Protein AF-0000000086147070 (afdb_homodimer)

Radius of gyration: 23.38 Å; Cα contacts (8 Å, |Δi|>4): 395; chains: 2; bounding box: 42×81×59 Å

Secondary structure (DSSP, 8-state):
-PPPSHHHHTHHHHHHHHHHHHHHHHHHTGGGS-HHHHHHSPPHHHHHHHHHHHHHHHHHHHHHHHHHHHHHHHHHHHHH-SB-TTSSSBPHHHHHHHHHHHHHHHHHHHHHHHHHHHHHHHHHHHTTSS---HHHHTPPPHHHHHHHHHHHHHHHHHHHHHHHHHHTT-TT-SHHHHHHHHHHHT-/-PPPSHHHHTHHHHHHHHHHHHHHHHHHTGGGS-HHHHHHSPPHHHHHHHHHHHHHHHHHHHHHHHHHHHHHHHHHHHHH-SB-TTSSSBPHHHHHHHHHHHHHHHHHHHHHHHHHHHHHHHHHHHTTSS---HHHHTPPPHHHHHHHHHHHHHHHHHHHHHHHHHHTT-TT-SHHHHHHHHHHHT-

Solvent-accessible surface area (backbone atoms only — not comparable to full-atom values): 19329 Å² total; per-residue (Å²): 114,77,73,63,60,31,77,69,43,41,25,38,20,52,35,26,36,50,49,16,39,50,36,45,48,46,60,75,44,36,87,77,42,57,67,70,56,47,67,69,42,67,55,73,47,54,32,26,45,49,20,50,53,27,39,50,49,12,56,59,38,35,49,63,24,52,54,38,43,52,52,51,50,52,51,47,38,71,74,64,47,58,40,38,96,79,68,72,49,64,32,65,69,53,52,48,49,50,52,25,49,54,37,42,50,50,36,50,52,54,50,49,51,52,49,53,54,42,49,51,43,33,53,34,26,76,68,61,75,40,90,65,50,78,54,59,28,42,51,73,52,72,68,51,43,53,50,33,55,54,37,48,52,35,45,51,50,20,52,50,44,49,49,41,38,39,33,68,65,46,53,56,42,35,62,73,60,56,59,57,57,60,66,56,67,75,100,115,75,72,62,60,31,76,68,43,40,24,38,21,52,34,26,37,50,49,15,39,48,35,45,48,44,60,74,43,35,87,78,41,57,67,70,56,46,67,70,43,65,55,74,48,52,34,25,44,49,20,50,53,26,40,50,49,12,58,59,38,36,49,62,24,53,53,38,41,50,52,50,50,52,51,45,38,72,74,64,47,57,40,38,95,82,69,71,49,65,33,65,67,54,52,47,48,50,52,26,49,51,36,42,51,51,36,50,51,54,50,48,51,53,48,53,53,43,49,51,42,34,52,33,27,76,68,63,74,39,90,67,50,78,54,59,29,42,50,74,54,71,67,51,42,54,50,32,54,55,34,47,52,36,47,52,49,21,52,51,43,49,50,40,39,40,32,67,65,45,55,56,41,32,64,71,61,56,60,60,59,62,64,54,68,76,100

Foldseek 3Di:
DDFQCLVVLLVQLLVLLLQLLVLLLCLVCLVVDPPVVNVVDDPSLCSLVSSLVSLVRSLVSVVVNLVSLVVLLVVCCVVPNQADPVVPHGDPLNVLSVLLNVLVVVLSVLSVVQSVVLVVQLVCCVVVVDDDDNSVSSRGDPVSSVVSVVNSVSSVVSVVSVVCSCPVVNRRPDVVVPVVVVVVVVD/DDFQCLVVLLVQLLVLLLQLLVLLLCLVCVVVDDPVVNVVDDPSLCSLVSSLVSLVRSLVSVVVNLVSLVVLLVVCCVVPNQADPVVPHGDPLNVLSVLLNVLVVVLNVLSVVQSVVLVVQLVCCVVVVDDDDNSVSSRGDPVSSVVSVVNSVSSVVSVVSVVCSCPVVVRRPDVVVPVVVVVVVVD

Organism: NCBI:txid717836

Nearest PDB structures (foldseek):
  7xgf-assembly2_D  TM=3.920E-01  e=2.169E-01  synthetic construct
  4gd3-assembly1_A  TM=3.708E-01  e=6.047E+00  Escherichia coli K-12
  7xgf-assembly2_D  TM=3.905E-01  e=1.650E-01  synthetic construct
  4gd3-assembly1_A  TM=3.916E-01  e=6.241E+00  Escherichia coli K-12

pLDDT: mean 89.73, std 14.5, range [31.56, 98.88]

InterPro domains:
  IPR019251 Domain of unknown function DUF2231, transmembrane [PF09990] (2-173)

Sequence (374 aa):
MGKPVHPAVVHFPIAFLFTAYALDILHTFRASLPGFAQNALLGPNDITRSSYYLLSLGLLTAIPAVVTGGRELIMMISKQGMHEADGKTVKTKVKATIAHAVANDIVIAVSTYIWYSRRSQVNDTLAGKIPGTAAAAYAPSSGFVFAEFVTLALLLMGANIGGSLTYHYGVGFSSLSAGKKEGKKSQMGKPVHPAVVHFPIAFLFTAYALDILHTFRASLPGFAQNALLGPNDITRSSYYLLSLGLLTAIPAVVTGGRELIMMISKQGMHEADGKTVKTKVKATIAHAVANDIVIAVSTYIWYSRRSQVNDTLAGKIPGTAAAAYAPSSGFVFAEFVTLALLLMGANIGGSLTYHYGVGFSSLSAGKKEGKKSQ

Structure (mmCIF, N/CA/C/O backbone):
data_AF-0000000086147070-model_v1
#
loop_
_entity.id
_entity.type
_entity.pdbx_description
1 polymer 'DUF2231 domain-containing protein'
#
loop_
_atom_site.group_PDB
_atom_site.id
_atom_site.type_symbol
_atom_site.label_atom_id
_atom_site.label_alt_id
_atom_site.label_comp_id
_atom_site.label_asym_id
_atom_site.label_entity_id
_atom_site.label_seq_id
_atom_site.pdbx_PDB_ins_code
_atom_site.Cartn_x
_atom_site.Cartn_y
_atom_site.Cartn_z
_atom_site.occupancy
_atom_site.B_iso_or_equiv
_atom_site.auth_seq_id
_atom_site.auth_comp_id
_atom_site.auth_asym_id
_atom_site.auth_atom_id
_atom_site.pdbx_PDB_model_num
ATOM 1 N N . MET A 1 1 ? 9.852 17.297 16.969 1 54.84 1 MET A N 1
ATOM 2 C CA . MET A 1 1 ? 9.453 15.891 17.094 1 54.84 1 MET A CA 1
ATOM 3 C C . MET A 1 1 ? 9.508 15.188 15.75 1 54.84 1 MET A C 1
ATOM 5 O O . MET A 1 1 ? 9.453 15.836 14.703 1 54.84 1 MET A O 1
ATOM 9 N N . GLY A 1 2 ? 9.891 13.883 15.789 1 79 2 GLY A N 1
ATOM 10 C CA . GLY A 1 2 ? 10.039 13.094 14.57 1 79 2 GLY A CA 1
ATOM 11 C C . GLY A 1 2 ? 8.727 12.828 13.867 1 79 2 GLY A C 1
ATOM 12 O O . GLY A 1 2 ? 7.66 13.188 14.375 1 79 2 GLY A O 1
ATOM 13 N N . LYS A 1 3 ? 8.664 12.469 12.664 1 88 3 LYS A N 1
ATOM 14 C CA . LYS A 1 3 ? 7.5 12.102 11.875 1 88 3 LYS A CA 1
ATOM 15 C C . LYS A 1 3 ? 6.793 10.883 12.469 1 88 3 LYS A C 1
ATOM 17 O O . LYS A 1 3 ? 7.445 9.977 12.977 1 88 3 LYS A O 1
ATOM 22 N N . PRO A 1 4 ? 5.469 11.008 12.508 1 93.5 4 PRO A N 1
ATOM 23 C CA . PRO A 1 4 ? 4.754 9.805 12.953 1 93.5 4 PRO A CA 1
ATOM 24 C C . PRO A 1 4 ? 5.086 8.578 12.109 1 93.5 4 PRO A C 1
ATOM 26 O O . PRO A 1 4 ? 5.34 8.695 10.906 1 93.5 4 PRO A O 1
ATOM 29 N N . VAL A 1 5 ? 5.07 7.422 12.719 1 95.88 5 VAL A N 1
ATOM 30 C CA . VAL A 1 5 ? 5.465 6.176 12.07 1 95.88 5 VAL A CA 1
ATOM 31 C C . VAL A 1 5 ? 4.234 5.484 11.484 1 95.88 5 VAL A C 1
ATOM 33 O O . VAL A 1 5 ? 4.316 4.832 10.445 1 95.88 5 VAL A O 1
ATOM 36 N N . HIS A 1 6 ? 3.09 5.66 12.125 1 97.75 6 HIS A N 1
ATOM 37 C CA . HIS A 1 6 ? 1.864 4.949 11.766 1 97.75 6 HIS A CA 1
ATOM 38 C C . HIS A 1 6 ? 1.492 5.191 10.305 1 97.75 6 HIS A C 1
ATOM 40 O O . HIS A 1 6 ? 1.267 4.238 9.555 1 97.75 6 HIS A O 1
ATOM 46 N N . PRO A 1 7 ? 1.514 6.395 9.773 1 96.5 7 PRO A N 1
ATOM 47 C CA . PRO A 1 7 ? 1.149 6.613 8.375 1 96.5 7 PRO A CA 1
ATOM 48 C C . PRO A 1 7 ? 2.105 5.922 7.402 1 96.5 7 PRO A C 1
ATOM 50 O O . PRO A 1 7 ? 1.704 5.543 6.297 1 96.5 7 PRO A O 1
ATOM 53 N N . ALA A 1 8 ? 3.281 5.711 7.828 1 96.62 8 ALA A N 1
ATOM 54 C CA . ALA A 1 8 ? 4.281 5.098 6.957 1 96.62 8 ALA A CA 1
ATOM 55 C C . ALA A 1 8 ? 4.027 3.604 6.793 1 96.62 8 ALA A C 1
ATOM 57 O O . ALA A 1 8 ? 4.316 3.029 5.738 1 96.62 8 ALA A O 1
ATOM 58 N N . VAL A 1 9 ? 3.518 2.99 7.801 1 98.06 9 VAL A N 1
ATOM 59 C CA . VAL A 1 9 ? 3.471 1.531 7.766 1 98.06 9 VAL A CA 1
ATOM 60 C C . VAL A 1 9 ? 2.096 1.069 7.289 1 98.06 9 VAL A C 1
ATOM 62 O O . VAL A 1 9 ? 1.914 -0.1 6.941 1 98.06 9 VAL A O 1
ATOM 65 N N . VAL A 1 10 ? 1.117 1.964 7.176 1 98.31 10 VAL A N 1
ATOM 66 C CA . VAL A 1 10 ? -0.243 1.55 6.844 1 98.31 10 VAL A CA 1
ATOM 67 C C . VAL A 1 10 ? -0.375 1.366 5.336 1 98.31 10 VAL A C 1
ATOM 69 O O . VAL A 1 10 ? -1.385 0.848 4.852 1 98.31 10 VAL A O 1
ATOM 72 N N . HIS A 1 11 ? 0.657 1.736 4.543 1 98.19 11 HIS A N 1
ATOM 73 C CA . HIS A 1 11 ? 0.645 1.533 3.1 1 98.19 11 HIS A CA 1
ATOM 74 C C . HIS A 1 11 ? 0.438 0.063 2.75 1 98.19 11 HIS A C 1
ATOM 76 O O . HIS A 1 11 ? -0.321 -0.262 1.835 1 98.19 11 HIS A O 1
ATOM 82 N N . PHE A 1 12 ? 0.96 -0.742 3.523 1 98.56 12 PHE A N 1
ATOM 83 C CA . PHE A 1 12 ? 1.053 -2.158 3.193 1 98.56 12 PHE A CA 1
ATOM 84 C C . PHE A 1 12 ? -0.271 -2.865 3.463 1 98.56 12 PHE A C 1
ATOM 86 O O . PHE A 1 12 ? -0.896 -3.396 2.543 1 98.56 12 PHE A O 1
ATOM 93 N N . PRO A 1 13 ? -0.744 -2.77 4.699 1 98.81 13 PRO A N 1
ATOM 94 C CA . PRO A 1 13 ? -2.004 -3.486 4.91 1 98.81 13 PRO A CA 1
ATOM 95 C C . PRO A 1 13 ? -3.152 -2.918 4.078 1 98.81 13 PRO A C 1
ATOM 97 O O . PRO A 1 13 ? -4.047 -3.662 3.664 1 98.81 13 PRO A O 1
ATOM 100 N N . ILE A 1 14 ? -3.152 -1.662 3.816 1 98.81 14 ILE A N 1
ATOM 101 C CA . ILE A 1 14 ? -4.203 -1.078 2.99 1 98.81 14 ILE A CA 1
ATOM 102 C C . ILE A 1 14 ? -4.141 -1.664 1.582 1 98.81 14 ILE A C 1
ATOM 104 O O . ILE A 1 14 ? -5.145 -2.158 1.061 1 98.81 14 ILE A O 1
ATOM 108 N N . ALA A 1 15 ? -2.99 -1.639 1 1 98.75 15 ALA A N 1
ATOM 109 C CA . ALA A 1 15 ? -2.832 -2.1 -0.378 1 98.75 15 ALA A CA 1
ATOM 110 C C . ALA A 1 15 ? -3.096 -3.598 -0.49 1 98.75 15 ALA A C 1
ATOM 112 O O . ALA A 1 15 ? -3.771 -4.047 -1.417 1 98.75 15 ALA A O 1
ATOM 113 N N . PHE A 1 16 ? -2.598 -4.348 0.439 1 98.75 16 PHE A N 1
ATOM 114 C CA . PHE A 1 16 ? -2.697 -5.797 0.361 1 98.75 16 PHE A CA 1
ATOM 115 C C . PHE A 1 16 ? -4.129 -6.258 0.606 1 98.75 16 PHE A C 1
ATOM 117 O O . PHE A 1 16 ? -4.664 -7.066 -0.153 1 98.75 16 PHE A O 1
ATOM 124 N N . LEU A 1 17 ? -4.742 -5.73 1.636 1 98.88 17 LEU A N 1
ATOM 125 C CA . LEU A 1 17 ? -6.105 -6.152 1.936 1 98.88 17 LEU A CA 1
ATOM 126 C C . LEU A 1 17 ? -7.07 -5.676 0.854 1 98.88 17 LEU A C 1
ATOM 128 O O . LEU A 1 17 ? -7.953 -6.43 0.428 1 98.88 17 LEU A O 1
ATOM 132 N N . PHE A 1 18 ? -6.91 -4.473 0.411 1 98.88 18 PHE A N 1
ATOM 133 C CA . PHE A 1 18 ? -7.734 -3.977 -0.684 1 98.88 18 PHE A CA 1
ATOM 134 C C . PHE A 1 18 ? -7.656 -4.906 -1.888 1 98.88 18 PHE A C 1
ATOM 136 O O . PHE A 1 18 ? -8.688 -5.305 -2.439 1 98.88 18 PHE A O 1
ATOM 143 N N . THR A 1 19 ? -6.473 -5.207 -2.256 1 98.44 19 THR A N 1
ATOM 144 C CA . THR A 1 19 ? -6.262 -6 -3.463 1 98.44 19 THR A CA 1
ATOM 145 C C . THR A 1 19 ? -6.762 -7.426 -3.268 1 98.44 19 THR A C 1
ATOM 147 O O . THR A 1 19 ? -7.328 -8.023 -4.184 1 98.44 19 THR A O 1
ATOM 150 N N . ALA A 1 20 ? -6.512 -8 -2.082 1 98.25 20 ALA A N 1
ATOM 151 C CA . ALA A 1 20 ? -7.027 -9.336 -1.791 1 98.25 20 ALA A CA 1
ATOM 152 C C . ALA A 1 20 ? -8.539 -9.391 -1.974 1 98.25 20 ALA A C 1
ATOM 154 O O . ALA A 1 20 ? -9.055 -10.266 -2.664 1 98.25 20 ALA A O 1
ATOM 155 N N . TYR A 1 21 ? -9.234 -8.43 -1.348 1 98.56 21 TYR A N 1
ATOM 156 C CA . TYR A 1 21 ? -10.688 -8.375 -1.449 1 98.56 21 TYR A CA 1
ATOM 157 C C . TYR A 1 21 ? -11.125 -8.164 -2.895 1 98.56 21 TYR A C 1
ATOM 159 O O . TYR A 1 21 ? -12.047 -8.836 -3.373 1 98.56 21 TYR A O 1
ATOM 167 N N . ALA A 1 22 ? -10.469 -7.289 -3.576 1 97.38 22 ALA A N 1
ATOM 168 C CA . ALA A 1 22 ? -10.828 -6.965 -4.957 1 97.38 22 ALA A CA 1
ATOM 169 C C . ALA A 1 22 ? -10.68 -8.18 -5.863 1 97.38 22 ALA A C 1
ATOM 171 O O . ALA A 1 22 ? -11.523 -8.43 -6.719 1 97.38 22 ALA A O 1
ATOM 172 N N . LEU A 1 23 ? -9.625 -8.93 -5.688 1 96 23 LEU A N 1
ATOM 173 C CA . LEU A 1 23 ? -9.383 -10.102 -6.516 1 96 23 LEU A CA 1
ATOM 174 C C . LEU A 1 23 ? -10.469 -11.156 -6.297 1 96 23 LEU A C 1
ATOM 176 O O . LEU A 1 23 ? -10.953 -11.758 -7.258 1 96 23 LEU A O 1
ATOM 180 N N . ASP A 1 24 ? -10.789 -11.375 -5.055 1 96.44 24 ASP A N 1
ATOM 181 C CA . ASP A 1 24 ? -11.82 -12.359 -4.766 1 96.44 24 ASP A CA 1
ATOM 182 C C . ASP A 1 24 ? -13.172 -11.93 -5.344 1 96.44 24 ASP A C 1
ATOM 184 O O . ASP A 1 24 ? -13.906 -12.75 -5.887 1 96.44 24 ASP A O 1
ATOM 188 N N . ILE A 1 25 ? -13.484 -10.672 -5.195 1 96.12 25 ILE A N 1
ATOM 189 C CA . ILE A 1 25 ? -14.719 -10.133 -5.738 1 96.12 25 ILE A CA 1
ATOM 190 C C . ILE A 1 25 ? -14.711 -10.25 -7.262 1 96.12 25 ILE A C 1
ATOM 192 O O . ILE A 1 25 ? -15.703 -10.68 -7.863 1 96.12 25 ILE A O 1
ATOM 196 N N . LEU A 1 26 ? -13.625 -9.93 -7.91 1 93.38 26 LEU A N 1
ATOM 197 C CA . LEU A 1 26 ? -13.5 -10.023 -9.359 1 93.38 26 LEU A CA 1
ATOM 198 C C . LEU A 1 26 ? -13.594 -11.469 -9.82 1 93.38 26 LEU A C 1
ATOM 200 O O . LEU A 1 26 ? -14.172 -11.758 -10.875 1 93.38 26 LEU A O 1
ATOM 204 N N . HIS A 1 27 ? -12.977 -12.289 -9.047 1 92.06 27 HIS A N 1
ATOM 205 C CA . HIS A 1 27 ? -13.07 -13.711 -9.352 1 92.06 27 HIS A CA 1
ATOM 206 C C . HIS A 1 27 ? -14.523 -14.18 -9.359 1 92.06 27 HIS A C 1
ATOM 208 O O . HIS A 1 27 ? -14.938 -14.914 -10.258 1 92.06 27 HIS A O 1
ATOM 214 N N . THR A 1 28 ? -15.258 -13.805 -8.383 1 91.38 28 THR A N 1
ATOM 215 C CA . THR A 1 28 ? -16.641 -14.219 -8.219 1 91.38 28 THR A CA 1
ATOM 216 C C . THR A 1 28 ? -17.516 -13.68 -9.352 1 91.38 28 THR A C 1
ATOM 218 O O . THR A 1 28 ? -18.438 -14.352 -9.82 1 91.38 28 THR A O 1
ATOM 221 N N . PHE A 1 29 ? -17.141 -12.523 -9.898 1 92 29 PHE A N 1
ATOM 222 C CA . PHE A 1 29 ? -17.969 -11.898 -10.922 1 92 29 PHE A CA 1
ATOM 223 C C . PHE A 1 29 ? -17.281 -11.93 -12.273 1 92 29 PHE A C 1
ATOM 225 O O . PHE A 1 29 ? -17.594 -11.125 -13.156 1 92 29 PHE A O 1
ATOM 232 N N . ARG A 1 30 ? -16.359 -12.695 -12.383 1 89.06 30 ARG A N 1
ATOM 233 C CA . ARG A 1 30 ? -15.531 -12.758 -13.578 1 89.06 30 ARG A CA 1
ATOM 234 C C . ARG A 1 30 ? -16.391 -12.906 -14.828 1 89.06 30 ARG A C 1
ATOM 236 O O . ARG A 1 30 ? -16.156 -12.242 -15.836 1 89.06 30 ARG A O 1
ATOM 243 N N . ALA A 1 31 ? -17.344 -13.812 -14.781 1 86.94 31 ALA A N 1
ATOM 244 C CA . ALA A 1 31 ? -18.188 -14.117 -15.938 1 86.94 31 ALA A CA 1
ATOM 245 C C . ALA A 1 31 ? -19 -12.891 -16.359 1 86.94 31 ALA A C 1
ATOM 247 O O .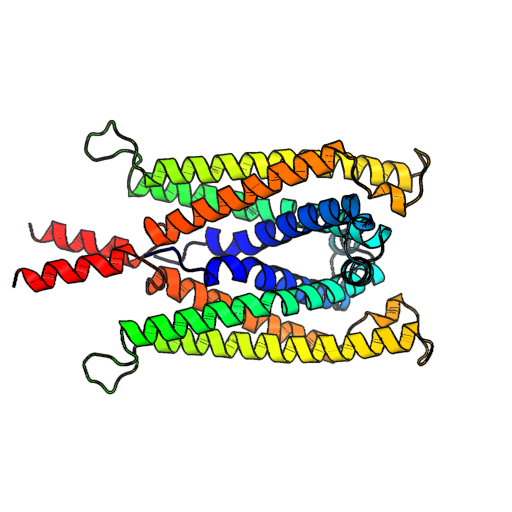 ALA A 1 31 ? -19.453 -12.805 -17.5 1 86.94 31 ALA A O 1
ATOM 248 N N . SER A 1 32 ? -19.25 -12.008 -15.453 1 90.75 32 SER A N 1
ATOM 249 C CA . SER A 1 32 ? -20.062 -10.828 -15.719 1 90.75 32 SER A CA 1
ATOM 250 C C . SER A 1 32 ? -19.219 -9.672 -16.234 1 90.75 32 SER A C 1
ATOM 252 O O . SER A 1 32 ? -19.75 -8.617 -16.609 1 90.75 32 SER A O 1
ATOM 254 N N . LEU A 1 33 ? -17.922 -9.891 -16.297 1 88.56 33 LEU A N 1
ATOM 255 C CA . LEU A 1 33 ? -17.016 -8.828 -16.75 1 88.56 33 LEU A CA 1
ATOM 256 C C . LEU A 1 33 ? -16.922 -8.82 -18.266 1 88.56 33 LEU A C 1
ATOM 258 O O . LEU A 1 33 ? -17.094 -9.852 -18.906 1 88.56 33 LEU A O 1
ATOM 262 N N . PRO A 1 34 ? -16.656 -7.609 -18.734 1 88.31 34 PRO A N 1
ATOM 263 C CA . PRO A 1 34 ? -16.391 -7.551 -20.188 1 88.31 34 PRO A CA 1
ATOM 264 C C . PRO A 1 34 ? -15.211 -8.43 -20.594 1 88.31 34 PRO A C 1
ATOM 266 O O . PRO A 1 34 ? -14.289 -8.656 -19.812 1 88.31 34 PRO A O 1
ATOM 269 N N . GLY A 1 35 ? -15.25 -8.906 -21.797 1 85.25 35 GLY A N 1
ATOM 270 C CA . GLY A 1 35 ? -14.266 -9.836 -22.328 1 85.25 35 GLY A CA 1
ATOM 271 C C . GLY A 1 35 ? -12.836 -9.375 -22.125 1 85.25 35 GLY A C 1
ATOM 272 O O . GLY A 1 35 ? -11.984 -10.156 -21.703 1 85.25 35 GLY A O 1
ATOM 273 N N . PHE A 1 36 ? -12.688 -8.148 -22.375 1 83.44 36 PHE A N 1
ATOM 274 C CA . PHE A 1 36 ? -11.328 -7.629 -22.266 1 83.44 36 PHE A CA 1
ATOM 275 C C . PHE A 1 36 ? -10.836 -7.715 -20.828 1 83.44 36 PHE A C 1
ATOM 277 O O . PHE A 1 36 ? -9.664 -8.016 -20.578 1 83.44 36 PHE A O 1
ATOM 284 N N . ALA A 1 37 ? -11.688 -7.535 -19.875 1 82.06 37 ALA A N 1
ATOM 285 C CA . ALA A 1 37 ? -11.344 -7.602 -18.453 1 82.06 37 ALA A CA 1
ATOM 286 C C . ALA A 1 37 ? -11.109 -9.047 -18.016 1 82.06 37 ALA A C 1
ATOM 288 O O . ALA A 1 37 ? -10.211 -9.312 -17.203 1 82.06 37 ALA A O 1
ATOM 289 N N . GLN A 1 38 ? -11.867 -9.875 -18.562 1 82.56 38 GLN A N 1
ATOM 290 C CA . GLN A 1 38 ? -11.695 -11.297 -18.266 1 82.56 38 GLN A CA 1
ATOM 291 C C . GLN A 1 38 ? -10.32 -11.789 -18.719 1 82.56 38 GLN A C 1
ATOM 293 O O . GLN A 1 38 ? -9.648 -12.523 -18 1 82.56 38 GLN A O 1
ATOM 298 N N . ASN A 1 39 ? -10.008 -11.234 -19.875 1 80.69 39 ASN A N 1
ATOM 299 C CA . ASN A 1 39 ? -8.75 -11.68 -20.469 1 80.69 39 ASN A CA 1
ATOM 300 C C . ASN A 1 39 ? -7.547 -11.086 -19.734 1 80.69 39 ASN A C 1
ATOM 302 O O . ASN A 1 39 ? -6.477 -11.688 -19.703 1 80.69 39 ASN A O 1
ATOM 306 N N . ALA A 1 40 ? -7.785 -9.984 -19.172 1 77.88 40 ALA A N 1
ATOM 307 C CA . ALA A 1 40 ? -6.707 -9.273 -18.484 1 77.88 40 ALA A CA 1
ATOM 308 C C . ALA A 1 40 ? -6.457 -9.859 -17.109 1 77.88 40 ALA A C 1
ATOM 310 O O . ALA A 1 40 ? -5.391 -9.648 -16.516 1 77.88 40 ALA A O 1
ATOM 311 N N . LEU A 1 41 ? -7.438 -10.555 -16.656 1 80.69 41 LEU A N 1
ATOM 312 C CA . LEU A 1 41 ? -7.336 -11.109 -15.312 1 80.69 41 LEU A CA 1
ATOM 313 C C . LEU A 1 41 ? -6.496 -12.383 -15.32 1 80.69 41 LEU A C 1
ATOM 315 O O . LEU A 1 41 ? -6.48 -13.117 -16.312 1 80.69 41 LEU A O 1
ATOM 319 N N . LEU A 1 42 ? -5.824 -12.57 -14.234 1 78.88 42 LEU A N 1
ATOM 320 C CA . LEU A 1 42 ? -5.129 -13.836 -14.008 1 78.88 42 LEU A CA 1
ATOM 321 C C . LEU A 1 42 ? -6.094 -15.008 -14.125 1 78.88 42 LEU A C 1
ATOM 323 O O . LEU A 1 42 ? -7.309 -14.836 -14 1 78.88 42 LEU A O 1
ATOM 327 N N . GLY A 1 43 ? -5.535 -16.156 -14.414 1 83.69 43 GLY A N 1
ATOM 328 C CA . GLY A 1 43 ? -6.355 -17.359 -14.383 1 83.69 43 GLY A CA 1
ATOM 329 C C . GLY A 1 43 ? -7.102 -17.547 -13.078 1 83.69 43 GLY A C 1
ATOM 330 O O . GLY A 1 43 ? -6.668 -17.047 -12.039 1 83.69 43 GLY A O 1
ATOM 331 N N . PRO A 1 44 ? -8.211 -18.156 -13.125 1 80.12 44 PRO A N 1
ATOM 332 C CA . PRO A 1 44 ? -9.062 -18.281 -11.945 1 80.12 44 PRO A CA 1
ATOM 333 C C . PRO A 1 44 ? -8.328 -18.859 -10.742 1 80.12 44 PRO A C 1
ATOM 335 O O . PRO A 1 44 ? -8.539 -18.422 -9.617 1 80.12 44 PRO A O 1
ATOM 338 N N . ASN A 1 45 ? -7.469 -19.812 -10.992 1 82.31 45 ASN A N 1
ATOM 339 C CA . ASN A 1 45 ? -6.719 -20.406 -9.891 1 82.31 45 ASN A CA 1
ATOM 340 C C . ASN A 1 45 ? -5.668 -19.438 -9.336 1 82.31 45 ASN A C 1
ATOM 342 O O . ASN A 1 45 ? -5.477 -19.359 -8.125 1 82.31 45 ASN A O 1
ATOM 346 N N . ASP A 1 46 ? -5.145 -18.656 -10.234 1 86.5 46 ASP A N 1
ATOM 347 C CA . ASP A 1 46 ? -4.09 -17.734 -9.828 1 86.5 46 ASP A CA 1
ATOM 348 C C . ASP A 1 46 ? -4.66 -16.562 -9.039 1 86.5 46 ASP A C 1
ATOM 350 O O . ASP A 1 46 ? -4.02 -16.062 -8.109 1 86.5 46 ASP A O 1
ATOM 354 N N . ILE A 1 47 ? -5.859 -16.25 -9.391 1 91.69 47 ILE A N 1
ATOM 355 C CA . ILE A 1 47 ? -6.473 -15.086 -8.758 1 91.69 47 ILE A CA 1
ATOM 356 C C . ILE A 1 47 ? -6.773 -15.398 -7.293 1 91.69 47 ILE A C 1
ATOM 358 O O . ILE A 1 47 ? -6.449 -14.609 -6.402 1 91.69 47 ILE A O 1
ATOM 362 N N . THR A 1 48 ? -7.32 -16.547 -6.992 1 92.62 48 THR A N 1
ATOM 363 C CA . THR A 1 48 ? -7.711 -16.875 -5.629 1 92.62 48 THR A CA 1
ATOM 364 C C . THR A 1 48 ? -6.488 -17.234 -4.785 1 92.62 48 THR A C 1
ATOM 366 O O . THR A 1 48 ? -6.438 -16.922 -3.594 1 92.62 48 THR A O 1
ATOM 369 N N . ARG A 1 49 ? -5.527 -17.844 -5.41 1 91.12 49 ARG A N 1
ATOM 370 C CA . ARG A 1 49 ? -4.273 -18.109 -4.711 1 91.12 49 ARG A CA 1
ATOM 371 C C . ARG A 1 49 ? -3.576 -16.797 -4.336 1 91.12 49 ARG A C 1
ATOM 373 O O . ARG A 1 49 ? -3.096 -16.656 -3.213 1 91.12 49 ARG A O 1
ATOM 380 N N . SER A 1 50 ? -3.533 -15.906 -5.312 1 93 50 SER A N 1
ATOM 381 C CA . SER A 1 50 ? -2.936 -14.602 -5.066 1 93 50 SER A CA 1
ATOM 382 C C . SER A 1 50 ? -3.666 -13.859 -3.951 1 93 50 SER A C 1
ATOM 384 O O . SER A 1 50 ? -3.033 -13.258 -3.08 1 93 50 SER A O 1
ATOM 386 N N . SER A 1 51 ? -4.992 -13.906 -3.992 1 96 51 SER A N 1
ATOM 387 C CA . SER A 1 51 ? -5.766 -13.219 -2.965 1 96 51 SER A CA 1
ATOM 388 C C . SER A 1 51 ? -5.488 -13.789 -1.581 1 96 51 SER A C 1
ATOM 390 O O . SER A 1 51 ? -5.445 -13.055 -0.593 1 96 51 SER A O 1
ATOM 392 N N . TYR A 1 52 ? -5.293 -15.109 -1.497 1 94.94 52 TYR A N 1
ATOM 393 C CA . TYR A 1 52 ? -4.988 -15.758 -0.229 1 94.94 52 TYR A CA 1
ATOM 394 C C . TYR A 1 52 ? -3.68 -15.242 0.352 1 94.94 52 TYR A C 1
ATOM 396 O O . TYR A 1 52 ? -3.607 -14.906 1.535 1 94.94 52 TYR A O 1
ATOM 404 N N . TYR A 1 53 ? -2.656 -15.125 -0.428 1 93.31 53 TYR A N 1
ATOM 405 C CA . TYR A 1 53 ? -1.352 -14.68 0.049 1 93.31 53 TYR A CA 1
ATOM 406 C C . TYR A 1 53 ? -1.362 -13.188 0.356 1 93.31 53 TYR A C 1
ATOM 408 O O . TYR A 1 53 ? -0.695 -12.734 1.289 1 93.31 53 TYR A O 1
ATOM 416 N N . LEU A 1 54 ? -2.08 -12.43 -0.451 1 97.25 54 LEU A N 1
ATOM 417 C CA . LEU A 1 54 ? -2.225 -11.008 -0.17 1 97.25 54 LEU A CA 1
ATOM 418 C C . LEU A 1 54 ? -2.963 -10.789 1.146 1 97.25 54 LEU A C 1
ATOM 420 O O . LEU A 1 54 ? -2.637 -9.867 1.899 1 97.25 54 LEU A O 1
ATOM 424 N N . LEU A 1 55 ? -3.994 -11.609 1.331 1 98 55 LEU A N 1
ATOM 425 C CA . LEU A 1 55 ? -4.703 -11.562 2.605 1 98 55 LEU A CA 1
ATOM 426 C C . LEU A 1 55 ? -3.752 -11.844 3.766 1 98 55 LEU A C 1
ATOM 428 O O . LEU A 1 55 ? -3.777 -11.141 4.777 1 98 55 LEU A O 1
ATOM 432 N N . SER A 1 56 ? -2.883 -12.812 3.656 1 96.75 56 SER A N 1
ATOM 433 C CA . SER A 1 56 ? -1.881 -13.141 4.664 1 96.75 56 SER A CA 1
ATOM 434 C C . SER A 1 56 ? -0.927 -11.977 4.898 1 96.75 56 SER A C 1
ATOM 436 O O . SER A 1 56 ? -0.657 -11.609 6.047 1 96.75 56 SER A O 1
ATOM 438 N N . LEU A 1 57 ? -0.441 -11.391 3.838 1 96.94 57 LEU A N 1
ATOM 439 C CA . LEU A 1 57 ? 0.478 -10.258 3.938 1 96.94 57 LEU A CA 1
ATOM 440 C C . LEU A 1 57 ? -0.207 -9.055 4.574 1 96.94 57 LEU A C 1
ATOM 442 O O . LEU A 1 57 ? 0.412 -8.32 5.352 1 96.94 57 LEU A O 1
ATOM 446 N N . GLY A 1 58 ? -1.484 -8.82 4.145 1 98.69 58 GLY A N 1
ATOM 447 C CA . GLY A 1 58 ? -2.25 -7.738 4.742 1 98.69 58 GLY A CA 1
ATOM 448 C C . GLY A 1 58 ? -2.383 -7.859 6.246 1 98.69 58 GLY A C 1
ATOM 449 O O . GLY A 1 58 ? -2.191 -6.879 6.973 1 98.69 58 GLY A O 1
ATOM 450 N N . LEU A 1 59 ? -2.672 -9.047 6.68 1 98.69 59 LEU A N 1
ATOM 451 C CA . LEU A 1 59 ? -2.824 -9.289 8.109 1 98.69 59 LEU A CA 1
ATOM 452 C C . LEU A 1 59 ? -1.481 -9.188 8.82 1 98.69 59 LEU A C 1
ATOM 454 O O . LEU A 1 59 ? -1.399 -8.625 9.922 1 98.69 59 LEU A O 1
ATOM 458 N N . LEU A 1 60 ? -0.437 -9.703 8.219 1 97.75 60 LEU A N 1
ATOM 459 C CA . LEU A 1 60 ? 0.897 -9.633 8.805 1 97.75 60 LEU A CA 1
ATOM 460 C C . LEU A 1 60 ? 1.345 -8.18 8.961 1 97.75 60 LEU A C 1
ATOM 462 O O . LEU A 1 60 ? 1.859 -7.793 10.008 1 97.75 60 LEU A O 1
ATOM 466 N N . THR A 1 61 ? 1.126 -7.383 7.992 1 98.44 61 THR A N 1
ATOM 467 C CA . THR A 1 61 ? 1.598 -6.004 8 1 98.44 61 THR A CA 1
ATOM 468 C C . THR A 1 61 ? 0.659 -5.117 8.812 1 98.44 61 THR A C 1
ATOM 470 O O . THR A 1 61 ? 1.007 -3.984 9.156 1 98.44 61 THR A O 1
ATOM 473 N N . ALA A 1 62 ? -0.545 -5.609 9.102 1 98.81 62 ALA A N 1
ATOM 474 C CA . ALA A 1 62 ? -1.46 -4.887 9.984 1 98.81 62 ALA A CA 1
ATOM 475 C C . ALA A 1 62 ? -0.919 -4.836 11.406 1 98.81 62 ALA A C 1
ATOM 477 O O . ALA A 1 62 ? -1.268 -3.936 12.18 1 98.81 62 ALA A O 1
ATOM 478 N N . ILE A 1 63 ? -0.054 -5.734 11.773 1 98.69 63 ILE A N 1
ATOM 479 C CA . ILE A 1 63 ? 0.46 -5.824 13.141 1 98.69 63 ILE A CA 1
ATOM 480 C C . ILE A 1 63 ? 1.254 -4.562 13.477 1 98.69 63 ILE A C 1
ATOM 482 O O . ILE A 1 63 ? 0.899 -3.826 14.398 1 98.69 63 ILE A O 1
ATOM 486 N N . PRO A 1 64 ? 2.32 -4.25 12.711 1 98.56 64 PRO A N 1
ATOM 487 C CA . PRO A 1 64 ? 3.016 -3.004 13.031 1 98.56 64 PRO A CA 1
ATOM 488 C C . PRO A 1 64 ? 2.117 -1.775 12.906 1 98.56 64 PRO A C 1
ATOM 490 O O . PRO A 1 64 ? 2.301 -0.791 13.625 1 98.56 64 PRO A O 1
ATOM 493 N N . ALA A 1 65 ? 1.139 -1.78 12.008 1 98.56 65 ALA A N 1
ATOM 494 C CA . ALA A 1 65 ? 0.218 -0.655 11.859 1 98.56 65 ALA A CA 1
ATOM 495 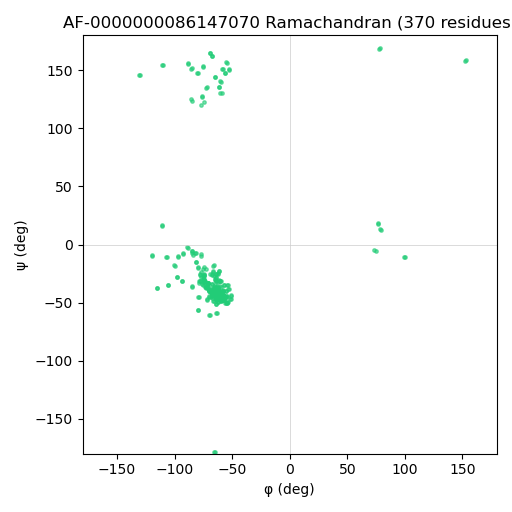C C . ALA A 1 65 ? -0.59 -0.441 13.141 1 98.56 65 ALA A C 1
ATOM 497 O O . ALA A 1 65 ? -0.716 0.688 13.617 1 98.56 65 ALA A O 1
ATOM 498 N N . VAL A 1 66 ? -1.126 -1.531 13.688 1 98.62 66 VAL A N 1
ATOM 499 C CA . VAL A 1 66 ? -1.933 -1.452 14.906 1 98.62 66 VAL A CA 1
ATOM 500 C C . VAL A 1 66 ? -1.062 -1.002 16.078 1 98.62 66 VAL A C 1
ATOM 502 O O . VAL A 1 66 ? -1.475 -0.157 16.875 1 98.62 66 VAL A O 1
ATOM 505 N N . VAL A 1 67 ? 0.144 -1.502 16.172 1 98.62 67 VAL A N 1
ATOM 506 C CA . VAL A 1 67 ? 1.048 -1.188 17.266 1 98.62 67 VAL A CA 1
ATOM 507 C C . VAL A 1 67 ? 1.436 0.289 17.219 1 98.62 67 VAL A C 1
ATOM 509 O O . VAL A 1 67 ? 1.346 0.999 18.219 1 98.62 67 VAL A O 1
ATOM 512 N N . THR A 1 68 ? 1.828 0.762 16.062 1 98.19 68 THR A N 1
ATOM 513 C CA . THR A 1 68 ? 2.246 2.154 15.945 1 98.19 68 THR A CA 1
ATOM 514 C C . THR A 1 68 ? 1.049 3.092 16.062 1 98.19 68 THR A C 1
ATOM 516 O O . THR A 1 68 ? 1.166 4.188 16.625 1 98.19 68 THR A O 1
ATOM 519 N N . GLY A 1 69 ? -0.121 2.684 15.523 1 97.81 69 GLY A N 1
ATOM 520 C CA . GLY A 1 69 ? -1.33 3.471 15.711 1 97.81 69 GLY A CA 1
ATOM 521 C C . GLY A 1 69 ? -1.735 3.605 17.172 1 97.81 69 GLY A C 1
ATOM 522 O O . GLY A 1 69 ? -2.111 4.691 17.609 1 97.81 69 GLY A O 1
ATOM 523 N N . GLY A 1 70 ? -1.69 2.494 17.891 1 97.56 70 GLY A N 1
ATOM 524 C CA . GLY A 1 70 ? -1.966 2.535 19.312 1 97.56 70 GLY A CA 1
ATOM 525 C C . GLY A 1 70 ? -1.021 3.441 20.078 1 97.56 70 GLY A C 1
ATOM 526 O O . GLY A 1 70 ? -1.451 4.215 20.938 1 97.56 70 GLY A O 1
ATOM 527 N N . ARG A 1 71 ? 0.266 3.344 19.781 1 96.56 71 ARG A N 1
ATOM 528 C CA . ARG A 1 71 ? 1.265 4.195 20.406 1 96.56 71 ARG A CA 1
ATOM 529 C C . ARG A 1 71 ? 0.978 5.672 20.141 1 96.56 71 ARG A C 1
ATOM 531 O O . ARG A 1 71 ? 1.067 6.5 21.047 1 96.56 71 ARG A O 1
ATOM 538 N N . GLU A 1 72 ? 0.641 5.996 18.953 1 95.62 72 GLU A N 1
ATOM 539 C CA . GLU A 1 72 ? 0.387 7.391 18.594 1 95.62 72 GLU A CA 1
ATOM 540 C C . GLU A 1 72 ? -0.915 7.891 19.219 1 95.62 72 GLU A C 1
ATOM 542 O O . GLU A 1 72 ? -1.03 9.07 19.562 1 95.62 72 GLU A O 1
ATOM 547 N N . LEU A 1 73 ? -1.903 7.012 19.359 1 95.31 73 LEU A N 1
ATOM 548 C CA . LEU A 1 73 ? -3.121 7.371 20.078 1 95.31 73 LEU A CA 1
ATOM 549 C C . LEU A 1 73 ? -2.811 7.727 21.531 1 95.31 73 LEU A C 1
ATOM 551 O O . LEU A 1 73 ? -3.264 8.758 22.031 1 95.31 73 LEU A O 1
ATOM 555 N N . ILE A 1 74 ? -2.033 6.922 22.172 1 95.31 74 ILE A N 1
ATOM 556 C CA . ILE A 1 74 ? -1.665 7.133 23.562 1 95.31 74 ILE A CA 1
ATOM 557 C C . ILE A 1 74 ? -0.898 8.445 23.703 1 95.31 74 ILE A C 1
ATOM 559 O O . ILE A 1 74 ? -1.161 9.234 24.609 1 95.31 74 ILE A O 1
ATOM 563 N N . MET A 1 75 ? 0.014 8.641 22.828 1 93 75 MET A N 1
ATOM 564 C CA . MET A 1 75 ? 0.8 9.875 22.844 1 93 75 MET A CA 1
ATOM 565 C C . MET A 1 75 ? -0.094 11.094 22.641 1 93 75 MET A C 1
ATOM 567 O O . MET A 1 75 ? 0.085 12.109 23.312 1 93 75 MET A O 1
ATOM 571 N N . MET A 1 76 ? -1.018 10.992 21.766 1 92.19 76 MET A N 1
ATOM 572 C CA . MET A 1 76 ? -1.938 12.094 21.484 1 92.19 76 MET A CA 1
ATOM 573 C C . MET A 1 76 ? -2.773 12.422 22.719 1 92.19 76 MET A C 1
ATOM 575 O O . MET A 1 76 ? -2.896 13.594 23.094 1 92.19 76 MET A O 1
ATOM 579 N N . ILE A 1 77 ? -3.305 11.477 23.375 1 92.44 77 ILE A N 1
ATOM 580 C CA . ILE A 1 77 ? -4.148 11.664 24.547 1 92.44 77 ILE A CA 1
ATOM 581 C C . ILE A 1 77 ? -3.312 12.195 25.703 1 92.44 77 ILE A C 1
ATOM 583 O O . ILE A 1 77 ? -3.768 13.047 26.469 1 92.44 77 ILE A O 1
ATOM 587 N N . SER A 1 78 ? -2.148 11.703 25.828 1 92.81 78 SER A N 1
ATOM 588 C CA . SER A 1 78 ? -1.262 12.133 26.906 1 92.81 78 SER A CA 1
ATOM 589 C C . SER A 1 78 ? -0.863 13.594 26.75 1 92.81 78 SER A C 1
ATOM 591 O O . SER A 1 78 ? -0.772 14.336 27.734 1 92.81 78 SER A O 1
ATOM 593 N N . LYS A 1 79 ? -0.657 14 25.562 1 89.19 79 LYS A N 1
ATOM 594 C CA . LYS A 1 79 ? -0.157 15.344 25.297 1 89.19 79 LYS A CA 1
ATOM 595 C C . LYS A 1 79 ? -1.298 16.359 25.25 1 89.19 79 LYS A C 1
ATOM 597 O O . LYS A 1 79 ? -1.145 17.5 25.703 1 89.19 79 LYS A O 1
ATOM 602 N N . GLN A 1 80 ? -2.422 15.969 24.734 1 89.44 80 GLN A N 1
ATOM 603 C CA . GLN A 1 80 ? -3.439 16.969 24.422 1 89.44 80 GLN A CA 1
ATOM 604 C C . GLN A 1 80 ? -4.723 16.703 25.219 1 89.44 80 GLN A C 1
ATOM 606 O O . GLN A 1 80 ? -5.645 17.531 25.188 1 89.44 80 GLN A O 1
ATOM 611 N N . GLY A 1 81 ? -4.754 15.578 25.844 1 91 81 GLY A N 1
ATOM 612 C CA . GLY A 1 81 ? -5.969 15.227 26.562 1 91 81 GLY A CA 1
ATOM 613 C C . GLY A 1 81 ? -7.07 14.719 25.656 1 91 81 GLY A C 1
ATOM 614 O O . GLY A 1 81 ? -7.012 14.898 24.438 1 91 81 GLY A O 1
ATOM 615 N N . MET A 1 82 ? -8.078 14.188 26.234 1 93.31 82 MET A N 1
ATOM 616 C CA . MET A 1 82 ? -9.18 13.578 25.5 1 93.31 82 MET A CA 1
ATOM 617 C C . MET A 1 82 ? -10.352 14.555 25.375 1 93.31 82 MET A C 1
ATOM 619 O O . MET A 1 82 ? -11.148 14.453 24.453 1 93.31 82 MET A O 1
ATOM 623 N N . HIS A 1 83 ? -10.383 15.352 26.297 1 93.56 83 HIS A N 1
ATOM 624 C CA . HIS A 1 83 ? -11.555 16.219 26.406 1 93.56 83 HIS A CA 1
ATOM 625 C C . HIS A 1 83 ? -11.203 17.656 26.094 1 93.56 83 HIS A C 1
ATOM 627 O O . HIS A 1 83 ? -10.047 18.062 26.219 1 93.56 83 HIS A O 1
ATOM 633 N N . GLU A 1 84 ? -12.25 18.375 25.656 1 92.81 84 GLU A N 1
ATOM 634 C CA . GLU A 1 84 ? -12.117 19.812 25.484 1 92.81 84 GLU A CA 1
ATOM 635 C C . GLU A 1 84 ? -11.891 20.516 26.812 1 92.81 84 GLU A C 1
ATOM 637 O O . GLU A 1 84 ? -11.812 19.859 27.859 1 92.81 84 GLU A O 1
ATOM 642 N N . ALA A 1 85 ? -11.781 21.859 26.766 1 89.88 85 ALA A N 1
ATOM 643 C CA . ALA A 1 85 ? -11.5 22.656 27.969 1 89.88 85 ALA A CA 1
ATOM 644 C C . ALA A 1 85 ? -12.602 22.484 29 1 89.88 85 ALA A C 1
ATOM 646 O O . ALA A 1 85 ? -12.367 22.656 30.203 1 89.88 85 ALA A O 1
ATOM 647 N N . ASP A 1 86 ? -13.773 22.109 28.609 1 92.38 86 ASP A N 1
ATOM 648 C CA . ASP A 1 86 ? -14.914 21.953 29.516 1 92.38 86 ASP A CA 1
ATOM 649 C C . ASP A 1 86 ? -14.805 20.656 30.312 1 92.38 86 ASP A C 1
ATOM 651 O O . ASP A 1 86 ? -15.609 20.422 31.219 1 92.38 86 ASP A O 1
ATOM 655 N N . GLY A 1 87 ? -13.883 19.859 29.984 1 91.38 87 GLY A N 1
ATOM 656 C CA . GLY A 1 87 ? -13.617 18.625 30.719 1 91.38 87 GLY A CA 1
ATOM 657 C C . GLY A 1 87 ? -14.656 17.562 30.469 1 91.38 87 GLY A C 1
ATOM 658 O O . GLY A 1 87 ? -14.547 16.438 30.984 1 91.38 87 GLY A O 1
ATOM 659 N N . LYS A 1 88 ? -15.672 17.828 29.75 1 93.25 88 LYS A N 1
ATOM 660 C CA . LYS A 1 88 ? -16.781 16.906 29.531 1 93.25 88 LYS A CA 1
ATOM 661 C C . LYS A 1 88 ? -16.891 16.484 28.078 1 93.25 88 LYS A C 1
ATOM 663 O O . LYS A 1 88 ? -17.078 15.305 27.766 1 93.25 88 LYS A O 1
ATOM 668 N N . THR A 1 89 ? -16.641 17.391 27.188 1 95.81 89 THR A N 1
ATOM 669 C CA . THR A 1 89 ? -16.797 17.156 25.766 1 95.81 89 THR A CA 1
ATOM 670 C C . THR A 1 89 ? -15.555 16.5 25.172 1 95.81 89 THR A C 1
ATOM 672 O O . THR A 1 89 ? -14.445 17.031 25.312 1 95.81 89 THR A O 1
ATOM 675 N N . VAL A 1 90 ? -15.68 15.367 24.547 1 95.94 90 VAL A N 1
ATOM 676 C CA . VAL A 1 90 ? -14.562 14.688 23.891 1 95.94 90 VAL A CA 1
ATOM 677 C C . VAL A 1 90 ? -14.164 15.438 22.625 1 95.94 90 VAL A C 1
ATOM 679 O O . VAL A 1 90 ? -15.023 15.82 21.828 1 95.94 90 VAL A O 1
ATOM 682 N N . LYS A 1 91 ? -12.914 15.594 22.469 1 95.75 91 LYS A N 1
ATOM 683 C CA . LYS A 1 91 ? -12.414 16.281 21.281 1 95.75 91 LYS A CA 1
ATOM 684 C C . LYS A 1 91 ? -12.828 15.547 20.016 1 95.75 91 LYS A C 1
ATOM 686 O O . LYS A 1 91 ? -12.797 14.312 19.969 1 95.75 91 LYS A O 1
ATOM 691 N N . THR A 1 92 ? -13.18 16.234 19.016 1 95.5 92 THR A N 1
ATOM 692 C CA . THR A 1 92 ? -13.617 15.672 17.75 1 95.5 92 THR A CA 1
ATOM 693 C C . THR A 1 92 ? -12.531 14.781 17.141 1 95.5 92 THR A C 1
ATOM 695 O O . THR A 1 92 ? -12.828 13.734 16.578 1 95.5 92 THR A O 1
ATOM 698 N N . LYS A 1 93 ? -11.32 15.242 17.172 1 95.12 93 LYS A N 1
ATOM 699 C CA . LYS A 1 93 ? -10.219 14.445 16.641 1 95.12 93 LYS A CA 1
ATOM 700 C C . LYS A 1 93 ? -10.094 13.117 17.375 1 95.12 93 LYS A C 1
ATOM 702 O O . LYS A 1 93 ? -9.711 12.102 16.766 1 95.12 93 LYS A O 1
ATOM 707 N N . VAL A 1 94 ? -10.328 13.07 18.625 1 96.31 94 VAL A N 1
ATOM 708 C CA . VAL A 1 94 ? -10.281 11.828 19.406 1 96.31 94 VAL A CA 1
ATOM 709 C C . VAL A 1 94 ? -11.414 10.906 18.969 1 96.31 94 VAL A C 1
ATOM 711 O O . VAL A 1 94 ? -11.211 9.703 18.766 1 96.31 94 VAL A O 1
ATOM 714 N N . LYS A 1 95 ? -12.586 11.477 18.812 1 97.62 95 LYS A N 1
ATOM 715 C CA . LYS A 1 95 ? -13.711 10.703 18.312 1 97.62 95 LYS A CA 1
ATOM 716 C C . LYS A 1 95 ? -13.391 10.086 16.953 1 97.62 95 LYS A C 1
ATOM 718 O O . LYS A 1 95 ? -13.68 8.914 16.703 1 97.62 95 LYS A O 1
ATOM 723 N N . ALA A 1 96 ? -12.867 10.891 16.109 1 97.81 96 ALA A N 1
ATOM 724 C CA . ALA A 1 96 ? -12.477 10.414 14.789 1 97.81 96 ALA A CA 1
ATOM 725 C C . ALA A 1 96 ? -11.43 9.312 14.891 1 97.81 96 ALA A C 1
ATOM 727 O O . ALA A 1 96 ? -11.477 8.336 14.141 1 97.81 96 ALA A O 1
ATOM 728 N N . THR A 1 97 ? -10.5 9.5 15.781 1 98.06 97 THR A N 1
ATOM 729 C CA . THR A 1 97 ? -9.461 8.492 15.961 1 98.06 97 THR A CA 1
ATOM 730 C C . THR A 1 97 ? -10.062 7.168 16.438 1 98.06 97 THR A C 1
ATOM 732 O O . THR A 1 97 ? -9.68 6.102 15.945 1 98.06 97 THR A O 1
ATOM 735 N N . ILE A 1 98 ? -10.961 7.262 17.344 1 97.75 98 ILE A N 1
ATOM 736 C CA . ILE A 1 98 ? -11.625 6.066 17.859 1 97.75 98 ILE A CA 1
ATOM 737 C C . ILE A 1 98 ? -12.43 5.402 16.734 1 97.75 98 ILE A C 1
ATOM 739 O O . ILE A 1 98 ? -12.391 4.18 16.578 1 97.75 98 ILE A O 1
ATOM 743 N N . ALA A 1 99 ? -13.172 6.145 16 1 98.44 99 ALA A N 1
ATOM 744 C CA . ALA A 1 99 ? -13.93 5.621 14.859 1 98.44 99 ALA A CA 1
ATOM 745 C C . ALA A 1 99 ? -13 4.93 13.859 1 98.44 99 ALA A C 1
ATOM 747 O O . ALA A 1 99 ? -13.32 3.848 13.359 1 98.44 99 ALA A O 1
ATOM 748 N N . HIS A 1 100 ? -11.906 5.566 13.5 1 98.75 100 HIS A N 1
ATOM 749 C CA . HIS A 1 100 ? -10.883 5 12.633 1 98.75 100 HIS A CA 1
ATOM 750 C C . HIS A 1 100 ? -10.391 3.656 13.164 1 98.75 100 HIS A C 1
ATOM 752 O O . HIS A 1 100 ? -10.336 2.672 12.422 1 98.75 100 HIS A O 1
ATOM 758 N N . ALA A 1 101 ? -10.055 3.652 14.438 1 98.69 101 ALA A N 1
ATOM 759 C CA . ALA A 1 101 ? -9.508 2.447 15.055 1 98.69 101 ALA A CA 1
ATOM 760 C C . ALA A 1 101 ? -10.531 1.318 15.055 1 98.69 101 ALA A C 1
ATOM 762 O O . ALA A 1 101 ? -10.211 0.175 14.727 1 98.69 101 ALA A O 1
ATOM 763 N N . VAL A 1 102 ? -11.727 1.607 15.422 1 98.56 102 VAL A N 1
ATOM 764 C CA . VAL A 1 102 ? -12.781 0.604 15.516 1 98.56 102 VAL A CA 1
ATOM 765 C C . VAL A 1 102 ? -13.062 0.021 14.133 1 98.56 102 VAL A C 1
ATOM 767 O O . VAL A 1 102 ? -13.172 -1.197 13.977 1 98.56 102 VAL A O 1
ATOM 770 N N . ALA A 1 103 ? -13.203 0.863 13.117 1 98.62 103 ALA A N 1
ATOM 771 C CA . ALA A 1 103 ? -13.43 0.404 11.75 1 98.62 103 ALA A CA 1
ATOM 772 C C . ALA A 1 103 ? -12.344 -0.568 11.312 1 98.62 103 ALA A C 1
ATOM 774 O O . ALA A 1 103 ? -12.641 -1.646 10.789 1 98.62 103 ALA A O 1
ATOM 775 N N . ASN A 1 104 ? -11.148 -0.236 11.602 1 98.81 104 ASN A N 1
ATOM 776 C CA . ASN A 1 104 ? -10.039 -1.056 11.133 1 98.81 104 ASN A CA 1
ATOM 777 C C . ASN A 1 104 ? -9.875 -2.318 11.977 1 98.81 104 ASN A C 1
ATOM 779 O O . ASN A 1 104 ? -9.477 -3.365 11.469 1 98.81 104 ASN A O 1
ATOM 783 N N . ASP A 1 105 ? -10.195 -2.264 13.242 1 98.62 105 ASP A N 1
ATOM 784 C CA . ASP A 1 105 ? -10.172 -3.467 14.062 1 98.62 105 ASP A CA 1
ATOM 785 C C . ASP A 1 105 ? -11.188 -4.492 13.562 1 98.62 105 ASP A C 1
ATOM 787 O O . ASP A 1 105 ? -10.922 -5.695 13.586 1 98.62 105 ASP A O 1
ATOM 791 N N . ILE A 1 106 ? -12.32 -4.027 13.156 1 98.75 106 ILE A N 1
ATOM 792 C CA . ILE A 1 106 ? -13.32 -4.922 12.586 1 98.75 106 ILE A CA 1
ATOM 793 C C . ILE A 1 106 ? -12.789 -5.535 11.289 1 98.75 106 ILE A C 1
ATOM 795 O O . ILE A 1 106 ? -12.93 -6.738 11.062 1 98.75 106 ILE A O 1
ATOM 799 N N . VAL A 1 107 ? -12.195 -4.715 10.438 1 98.88 107 VAL A N 1
ATOM 800 C CA . VAL A 1 107 ? -11.602 -5.188 9.195 1 98.88 107 VAL A CA 1
ATOM 801 C C . VAL A 1 107 ? -10.594 -6.297 9.484 1 98.88 107 VAL A C 1
ATOM 803 O O . VAL A 1 107 ? -10.617 -7.352 8.852 1 98.88 107 VAL A O 1
ATOM 806 N N . ILE A 1 108 ? -9.766 -6.086 10.461 1 98.88 108 ILE A N 1
ATOM 807 C CA . ILE A 1 108 ? -8.719 -7.043 10.805 1 98.88 108 ILE A CA 1
ATOM 808 C C . ILE A 1 108 ? -9.344 -8.32 11.359 1 98.88 108 ILE A C 1
ATOM 810 O O . ILE A 1 108 ? -8.938 -9.422 11 1 98.88 108 ILE A O 1
ATOM 814 N N . ALA A 1 109 ? -10.312 -8.188 12.203 1 98.75 109 ALA A N 1
ATOM 815 C CA . ALA A 1 109 ? -10.961 -9.344 12.805 1 98.75 109 ALA A CA 1
ATOM 816 C C . ALA A 1 109 ? -11.641 -10.211 11.75 1 98.75 109 ALA A C 1
ATOM 818 O O . ALA A 1 109 ? -11.469 -11.43 11.727 1 98.75 109 ALA A O 1
ATOM 819 N N . VAL A 1 110 ? -12.414 -9.594 10.898 1 98.75 110 VAL A N 1
ATOM 820 C CA . VAL A 1 110 ? -13.117 -10.312 9.844 1 98.75 110 VAL A CA 1
ATOM 821 C C . VAL A 1 110 ? -12.102 -10.961 8.898 1 98.75 110 VAL A C 1
ATOM 823 O O . VAL A 1 110 ? -12.242 -12.125 8.531 1 98.75 110 VAL A O 1
ATOM 826 N N . SER A 1 111 ? -11.109 -10.219 8.508 1 98.81 111 SER A N 1
ATOM 827 C CA . SER A 1 111 ? -10.07 -10.734 7.617 1 98.81 111 SER A CA 1
ATOM 828 C C . SER A 1 111 ? -9.352 -11.922 8.242 1 98.81 111 SER A C 1
ATOM 830 O O . SER A 1 111 ? -8.984 -12.867 7.543 1 98.81 111 SER A O 1
ATOM 832 N N . THR A 1 112 ? -9.086 -11.812 9.523 1 98.75 112 THR A N 1
ATOM 833 C CA . THR A 1 112 ? -8.422 -12.906 10.227 1 98.75 112 THR A CA 1
ATOM 834 C C . THR A 1 112 ? -9.273 -14.172 10.195 1 98.75 112 THR A C 1
ATOM 836 O O . THR A 1 112 ? -8.766 -15.266 9.977 1 98.75 112 THR A O 1
ATOM 839 N N . TYR A 1 113 ? -10.516 -13.984 10.414 1 98.5 113 TYR A N 1
ATOM 840 C CA . TYR A 1 113 ? -11.414 -15.133 10.375 1 98.5 113 TYR A CA 1
ATOM 841 C C . TYR A 1 113 ? -11.453 -15.758 8.984 1 98.5 113 TYR A C 1
ATOM 843 O O . TYR A 1 113 ? -11.391 -16.984 8.844 1 98.5 113 TYR A O 1
ATOM 851 N N . ILE A 1 114 ? -11.586 -14.977 7.953 1 98.31 114 ILE A N 1
ATOM 852 C CA . ILE A 1 114 ? -11.602 -15.453 6.574 1 98.31 114 ILE A CA 1
ATOM 853 C C . ILE A 1 114 ? -10.297 -16.188 6.266 1 98.31 114 ILE A C 1
ATOM 855 O O . ILE A 1 114 ? -10.32 -17.297 5.73 1 98.31 114 ILE A O 1
ATOM 859 N N . TRP A 1 115 ? -9.203 -15.586 6.617 1 98 115 TRP A N 1
ATOM 860 C CA . TRP A 1 115 ? -7.891 -16.172 6.371 1 98 115 TRP A CA 1
ATOM 861 C C . TRP A 1 115 ? -7.754 -17.516 7.078 1 98 115 TRP A C 1
ATOM 863 O O . TRP A 1 115 ? -7.273 -18.484 6.488 1 98 115 TRP A O 1
ATOM 873 N N . TYR A 1 116 ? -8.125 -17.531 8.367 1 97.12 116 TYR A N 1
ATOM 874 C CA . TYR A 1 116 ? -8.023 -18.766 9.148 1 97.12 116 TYR A CA 1
ATOM 875 C C . TYR A 1 116 ? -8.836 -19.891 8.516 1 97.12 116 TYR A C 1
ATOM 877 O O . TYR A 1 116 ? -8.367 -21.016 8.422 1 97.12 116 TYR A O 1
ATOM 885 N N . SER A 1 117 ? -10.023 -19.609 8.125 1 96.38 117 SER A N 1
ATOM 886 C CA . SER A 1 117 ? -10.898 -20.594 7.488 1 96.38 117 SER A CA 1
ATOM 887 C C . SER A 1 117 ? -10.312 -21.078 6.168 1 96.38 117 SER A C 1
ATOM 889 O O . SER A 1 117 ? -10.297 -22.281 5.898 1 96.38 117 SER A O 1
ATOM 891 N N . ARG A 1 118 ? -9.828 -20.188 5.406 1 95.5 118 ARG A N 1
ATOM 892 C CA . ARG A 1 118 ? -9.227 -20.547 4.125 1 95.5 118 ARG A CA 1
ATOM 893 C C . ARG A 1 118 ? -7.953 -21.359 4.32 1 95.5 118 ARG A C 1
ATOM 895 O O . ARG A 1 118 ? -7.691 -22.297 3.57 1 95.5 118 ARG A O 1
ATOM 902 N N . ARG A 1 119 ? -7.191 -20.953 5.281 1 94.62 119 ARG A N 1
ATOM 903 C CA . ARG A 1 119 ? -5.965 -21.688 5.586 1 94.62 119 ARG A CA 1
ATOM 904 C C . ARG A 1 119 ? -6.27 -23.141 5.938 1 94.62 119 ARG A C 1
ATOM 906 O O . ARG A 1 119 ? -5.57 -24.047 5.488 1 94.62 119 ARG A O 1
ATOM 913 N N . SER A 1 120 ? -7.262 -23.328 6.707 1 94.06 120 SER A N 1
ATOM 914 C CA . SER A 1 120 ? -7.676 -24.672 7.074 1 94.06 120 SER A CA 1
ATOM 915 C C . SER A 1 120 ? -8.109 -25.469 5.848 1 94.06 120 SER A C 1
ATOM 917 O O . SER A 1 120 ? -7.742 -26.641 5.703 1 94.06 120 SER A O 1
ATOM 919 N N . GLN A 1 121 ? -8.844 -24.844 5 1 91.62 121 GLN A N 1
ATOM 920 C CA . GLN A 1 121 ? -9.289 -25.484 3.771 1 91.62 121 GLN A CA 1
ATOM 921 C C . GLN A 1 121 ? -8.109 -25.859 2.881 1 91.62 121 GLN A C 1
ATOM 923 O O . GLN A 1 121 ? -8.047 -26.969 2.35 1 91.62 121 GLN A O 1
ATOM 928 N N . VAL A 1 122 ? -7.199 -24.953 2.73 1 90.94 122 VAL A N 1
ATOM 929 C CA . VAL A 1 122 ? -6.023 -25.172 1.896 1 90.94 122 VAL A CA 1
ATOM 930 C C . VAL A 1 122 ? -5.176 -26.297 2.473 1 90.94 122 VAL A C 1
ATOM 932 O O . VAL A 1 122 ? -4.805 -27.234 1.757 1 90.94 122 VAL A O 1
ATOM 935 N N . ASN A 1 123 ? -4.957 -26.266 3.75 1 90.88 123 ASN A N 1
ATOM 936 C CA . ASN A 1 123 ? -4.145 -27.281 4.41 1 90.88 123 ASN A CA 1
ATOM 937 C C . ASN A 1 123 ? -4.797 -28.656 4.336 1 90.88 123 ASN A C 1
ATOM 939 O O . ASN A 1 123 ? -4.129 -29.656 4.051 1 90.88 123 ASN A O 1
ATOM 943 N N . ASP A 1 124 ? -6.066 -28.688 4.52 1 91.75 124 ASP A N 1
ATOM 944 C CA . ASP A 1 124 ? -6.789 -29.953 4.5 1 91.75 124 ASP A CA 1
ATOM 945 C C . ASP A 1 124 ? -6.836 -30.547 3.094 1 91.75 124 ASP A C 1
ATOM 947 O O . ASP A 1 124 ? -6.711 -31.766 2.916 1 91.75 124 ASP A O 1
ATOM 951 N N . THR A 1 125 ? -7.008 -29.766 2.15 1 89.06 125 THR A N 1
ATOM 952 C CA . THR A 1 125 ? -7.043 -30.219 0.768 1 89.06 125 THR A CA 1
ATOM 953 C C . THR A 1 125 ? -5.668 -30.719 0.329 1 89.06 125 THR A C 1
ATOM 955 O O . THR A 1 125 ? -5.547 -31.797 -0.252 1 89.06 125 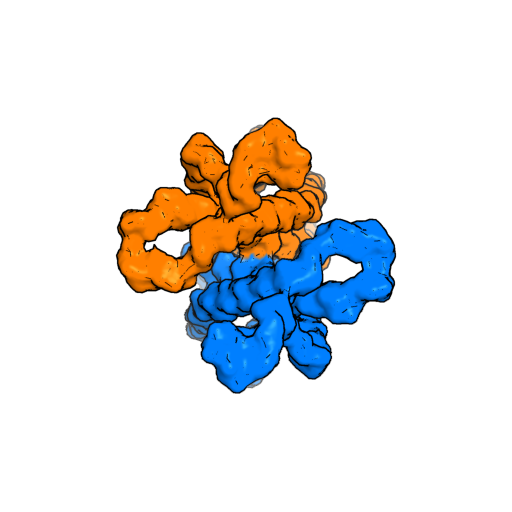THR A O 1
ATOM 958 N N . LEU A 1 126 ? -4.641 -29.969 0.632 1 86.06 126 LEU A N 1
ATOM 959 C CA . LEU A 1 126 ? -3.285 -30.328 0.221 1 86.06 126 LEU A CA 1
ATOM 960 C C . LEU A 1 126 ? -2.807 -31.578 0.953 1 86.06 126 LEU A C 1
ATOM 962 O O . LEU A 1 126 ? -2.018 -32.344 0.413 1 86.06 126 LEU A O 1
ATOM 966 N N . ALA A 1 127 ? -3.375 -31.75 2.102 1 89.75 127 ALA A N 1
ATOM 967 C CA . ALA A 1 127 ? -3.043 -32.938 2.885 1 89.75 127 ALA A CA 1
ATOM 968 C C . ALA A 1 127 ? -3.887 -34.125 2.455 1 89.75 127 ALA A C 1
ATOM 970 O O . ALA A 1 127 ? -3.682 -35.25 2.936 1 89.75 127 ALA A O 1
ATOM 971 N N . GLY A 1 128 ? -4.816 -33.906 1.58 1 89.12 128 GLY A N 1
ATOM 972 C CA . GLY A 1 128 ? -5.668 -34.969 1.082 1 89.12 128 GLY A CA 1
ATOM 973 C C . GLY A 1 128 ? -6.781 -35.344 2.041 1 89.12 128 GLY A C 1
ATOM 974 O O . GLY A 1 128 ? -7.418 -36.406 1.888 1 89.12 128 GLY A O 1
ATOM 975 N N . LYS A 1 129 ? -7 -34.562 2.998 1 89.81 129 LYS A N 1
ATOM 976 C CA . LYS A 1 129 ? -8.023 -34.875 3.996 1 89.81 129 LYS A CA 1
ATOM 977 C C . LYS A 1 129 ? -9.422 -34.625 3.436 1 89.81 129 LYS A C 1
ATOM 979 O O . LYS A 1 129 ? -10.391 -35.25 3.875 1 89.81 129 LYS A O 1
ATOM 984 N N . ILE A 1 130 ? -9.547 -33.688 2.529 1 87.81 130 ILE A N 1
ATOM 985 C CA . ILE A 1 130 ? -10.82 -33.406 1.873 1 87.81 130 ILE A CA 1
ATOM 986 C C . ILE A 1 130 ? -10.617 -33.375 0.36 1 87.81 130 ILE A C 1
ATOM 988 O O . ILE A 1 130 ? -9.539 -33.031 -0.124 1 87.81 130 ILE A O 1
ATOM 992 N N . PRO A 1 131 ? -11.602 -33.812 -0.288 1 85.31 131 PRO A N 1
ATOM 993 C CA . PRO A 1 131 ? -11.484 -33.812 -1.748 1 85.31 131 PRO A CA 1
ATOM 994 C C . PRO A 1 131 ? -11.391 -32.406 -2.33 1 85.31 131 PRO A C 1
ATOM 996 O O . PRO A 1 131 ? -11.914 -31.469 -1.743 1 85.31 131 PRO A O 1
ATOM 999 N N . GLY A 1 132 ? -10.617 -32.25 -3.377 1 82.19 132 GLY A N 1
ATOM 1000 C CA . GLY A 1 132 ? -10.516 -30.984 -4.09 1 82.19 132 GLY A CA 1
ATOM 1001 C C . GLY A 1 132 ? -9.18 -30.797 -4.777 1 82.19 132 GLY A C 1
ATOM 1002 O O . GLY A 1 132 ? -8.211 -31.5 -4.48 1 82.19 132 GLY A O 1
ATOM 1003 N N . THR A 1 133 ? -9.281 -29.953 -5.711 1 82.31 133 THR A N 1
ATOM 1004 C CA . THR A 1 133 ? -8.047 -29.578 -6.395 1 82.31 133 THR A CA 1
ATOM 1005 C C . THR A 1 133 ? -7.363 -28.406 -5.684 1 82.31 133 THR A C 1
ATOM 1007 O O . THR A 1 133 ? -8 -27.688 -4.926 1 82.31 133 THR A O 1
ATOM 1010 N N . ALA A 1 134 ? -6.09 -28.312 -5.875 1 74.75 134 ALA A N 1
ATOM 1011 C CA . ALA A 1 134 ? -5.348 -27.188 -5.32 1 74.75 134 ALA A CA 1
ATOM 1012 C C . ALA A 1 134 ? -5.969 -25.859 -5.75 1 74.75 134 ALA A C 1
ATOM 1014 O O . ALA A 1 134 ? -6.051 -24.922 -4.957 1 74.75 134 ALA A O 1
ATOM 1015 N N . ALA A 1 135 ? -6.438 -25.891 -6.887 1 75.56 135 ALA A N 1
ATOM 1016 C CA . ALA A 1 135 ? -7.062 -24.688 -7.438 1 75.56 135 ALA A CA 1
ATOM 1017 C C . ALA A 1 135 ? -8.32 -24.328 -6.66 1 75.56 135 ALA A C 1
ATOM 1019 O O . ALA A 1 135 ? -8.523 -23.156 -6.301 1 75.56 135 ALA A O 1
ATOM 1020 N N . ALA A 1 136 ? -9.086 -25.281 -6.336 1 81.88 136 ALA A N 1
ATOM 1021 C CA . ALA A 1 136 ? -10.344 -25.078 -5.633 1 81.88 136 ALA A CA 1
ATOM 1022 C C . ALA A 1 136 ? -10.102 -24.75 -4.16 1 81.88 136 ALA A C 1
ATOM 1024 O O . ALA A 1 136 ? -10.906 -24.062 -3.525 1 81.88 136 ALA A O 1
ATOM 1025 N N . ALA A 1 137 ? -8.992 -25.219 -3.701 1 88.25 137 ALA A N 1
ATOM 1026 C CA . ALA A 1 137 ? -8.68 -25.094 -2.281 1 88.25 137 ALA A CA 1
ATOM 1027 C C . ALA A 1 137 ? -8.547 -23.625 -1.883 1 88.25 137 ALA A C 1
ATOM 1029 O O . ALA A 1 137 ? -8.906 -23.25 -0.765 1 88.25 137 ALA A O 1
ATOM 1030 N N . TYR A 1 138 ? -8.18 -22.812 -2.768 1 91.75 138 TYR A N 1
ATOM 1031 C CA . TYR A 1 138 ? -7.895 -21.406 -2.451 1 91.75 138 TYR A CA 1
ATOM 1032 C C . TYR A 1 138 ? -9.133 -20.547 -2.656 1 91.75 138 TYR A C 1
ATOM 1034 O O . TYR A 1 138 ? -9.148 -19.375 -2.264 1 91.75 138 TYR A O 1
ATOM 1042 N N . ALA A 1 139 ? -10.141 -21.078 -3.182 1 89.19 139 ALA A N 1
ATOM 1043 C CA . ALA A 1 139 ? -11.328 -20.297 -3.535 1 89.19 139 ALA A CA 1
ATOM 1044 C C . ALA A 1 139 ? -12.156 -19.969 -2.297 1 89.19 139 ALA A C 1
ATOM 1046 O O . ALA A 1 139 ? -12.5 -20.875 -1.522 1 89.19 139 ALA A O 1
ATOM 1047 N N . PRO A 1 140 ? -12.461 -18.719 -2.113 1 91.94 140 PRO A N 1
ATOM 1048 C CA . PRO A 1 140 ? -13.328 -18.375 -0.988 1 91.94 140 PRO A CA 1
ATOM 1049 C C . PRO A 1 140 ? -14.789 -18.734 -1.241 1 91.94 140 PRO A C 1
ATOM 1051 O O . PRO A 1 140 ? -15.227 -18.781 -2.395 1 91.94 140 PRO A O 1
ATOM 1054 N N . SER A 1 141 ? -15.531 -18.984 -0.165 1 93.62 141 SER A N 1
ATOM 1055 C CA . SER A 1 141 ? -16.969 -19.188 -0.267 1 93.62 141 SER A CA 1
ATOM 1056 C C . SER A 1 141 ? -17.688 -17.906 -0.638 1 93.62 141 SER A C 1
ATOM 1058 O O . SER A 1 141 ? -17.141 -16.812 -0.508 1 93.62 141 SER A O 1
ATOM 1060 N N . SER A 1 142 ? -18.922 -18.016 -1.061 1 94 142 SER A N 1
ATOM 1061 C CA . SER A 1 142 ? -19.734 -16.859 -1.383 1 94 142 SER A CA 1
ATOM 1062 C C . SER A 1 142 ? -19.953 -15.977 -0.154 1 94 142 SER A C 1
ATOM 1064 O O . SER A 1 142 ? -20.016 -14.75 -0.262 1 94 142 SER A O 1
ATOM 1066 N N . GLY A 1 143 ? -20.125 -16.562 0.971 1 96.31 143 GLY A N 1
ATOM 1067 C CA . GLY A 1 143 ? -20.25 -15.82 2.213 1 96.31 143 GLY A CA 1
ATOM 1068 C C . GLY A 1 143 ? -19.031 -14.969 2.525 1 96.31 143 GLY A C 1
ATOM 1069 O O . GLY A 1 143 ? -19.156 -13.836 2.979 1 96.31 143 GLY A O 1
ATOM 1070 N N . PHE A 1 144 ? -17.875 -15.547 2.293 1 97.31 144 PHE A N 1
ATOM 1071 C CA . PHE A 1 144 ? -16.641 -14.828 2.535 1 97.31 144 PHE A CA 1
ATOM 1072 C C . PHE A 1 144 ? -16.5 -13.656 1.567 1 97.31 144 PHE A C 1
ATOM 1074 O O . PHE A 1 144 ? -16.031 -12.578 1.953 1 97.31 144 PHE A O 1
ATOM 1081 N N . VAL A 1 145 ? -16.906 -13.867 0.351 1 97.56 145 VAL A N 1
ATOM 1082 C CA . VAL A 1 145 ? -16.797 -12.789 -0.634 1 97.56 145 VAL A CA 1
ATOM 1083 C C . VAL A 1 145 ? -17.719 -11.641 -0.241 1 97.56 145 VAL A C 1
ATOM 1085 O O . VAL A 1 145 ? -17.359 -10.469 -0.372 1 97.56 145 VAL A O 1
ATOM 1088 N N . PHE A 1 146 ? -18.922 -11.938 0.185 1 97.5 146 PHE A N 1
ATOM 1089 C CA . PHE A 1 146 ? -19.828 -10.898 0.672 1 97.5 146 PHE A CA 1
ATOM 1090 C C . PHE A 1 146 ? -19.219 -10.156 1.849 1 97.5 146 PHE A C 1
ATOM 1092 O O . PHE A 1 146 ? -19.266 -8.922 1.9 1 97.5 146 PHE A O 1
ATOM 1099 N N . ALA A 1 147 ? -18.672 -10.898 2.803 1 98.25 147 ALA A N 1
ATOM 1100 C CA . ALA A 1 147 ? -18 -10.281 3.939 1 98.25 147 ALA A CA 1
ATOM 1101 C C . ALA A 1 147 ? -16.859 -9.375 3.473 1 98.25 147 ALA A C 1
ATOM 1103 O O . ALA A 1 147 ? -16.641 -8.297 4.023 1 98.25 147 ALA A O 1
ATOM 1104 N N . GLU A 1 148 ? -16.156 -9.867 2.467 1 98.56 148 GLU A N 1
ATOM 1105 C CA . GLU A 1 148 ? -15.055 -9.086 1.923 1 98.56 148 GLU A CA 1
ATOM 1106 C C . GLU A 1 148 ? -15.547 -7.789 1.286 1 98.56 148 GLU A C 1
ATOM 1108 O O . GLU A 1 148 ? -14.883 -6.754 1.367 1 98.56 148 GLU A O 1
ATOM 1113 N N . PHE A 1 149 ? -16.641 -7.844 0.651 1 98 149 PHE A N 1
ATOM 1114 C CA . PHE A 1 149 ? -17.219 -6.645 0.052 1 98 149 PHE A CA 1
ATOM 1115 C C . PHE A 1 149 ? -17.516 -5.598 1.116 1 98 149 PHE A C 1
ATOM 1117 O O . PHE A 1 149 ? -17.156 -4.43 0.967 1 98 149 PHE A O 1
ATOM 1124 N N . VAL A 1 150 ? -18.109 -6.02 2.18 1 98.12 150 VAL A N 1
ATOM 1125 C CA . VAL A 1 150 ? -18.453 -5.129 3.281 1 98.12 150 VAL A CA 1
ATOM 1126 C C . VAL A 1 150 ? -17.188 -4.629 3.961 1 98.12 150 VAL A C 1
ATOM 1128 O O . VAL A 1 150 ? -17.062 -3.443 4.273 1 98.12 150 VAL A O 1
ATOM 1131 N N . THR A 1 151 ? -16.25 -5.523 4.133 1 98.56 151 THR A N 1
ATOM 1132 C CA . THR A 1 151 ? -14.992 -5.188 4.797 1 98.56 151 THR A CA 1
ATOM 1133 C C . THR A 1 151 ? -14.172 -4.215 3.953 1 98.56 151 THR A C 1
ATOM 1135 O O . THR A 1 151 ? -13.477 -3.35 4.492 1 98.56 151 THR A O 1
ATOM 1138 N N . LEU A 1 152 ? -14.273 -4.359 2.654 1 98.69 152 LEU A N 1
ATOM 1139 C CA . LEU A 1 152 ? -13.609 -3.416 1.76 1 98.69 152 LEU A CA 1
ATOM 1140 C C . LEU A 1 152 ? -14.141 -2.002 1.972 1 98.69 152 LEU A C 1
ATOM 1142 O O . LEU A 1 152 ? -13.367 -1.047 2.041 1 98.69 152 LEU A O 1
ATOM 1146 N N . ALA A 1 153 ? -15.406 -1.886 2.064 1 98.25 153 ALA A N 1
ATOM 1147 C CA . ALA A 1 153 ? -16.016 -0.586 2.334 1 98.25 153 ALA A CA 1
ATOM 1148 C C . ALA A 1 153 ? -15.531 -0.017 3.664 1 98.25 153 ALA A C 1
ATOM 1150 O O . ALA A 1 153 ? -15.227 1.175 3.762 1 98.25 153 ALA A O 1
ATOM 1151 N N . LEU A 1 154 ? -15.492 -0.829 4.645 1 98.62 154 LEU A N 1
ATOM 1152 C CA . LEU A 1 154 ? -15.031 -0.402 5.961 1 98.62 154 LEU A CA 1
ATOM 1153 C C . LEU A 1 154 ? -13.562 0.006 5.918 1 98.62 154 LEU A C 1
ATOM 1155 O O . LEU A 1 154 ? -13.156 0.965 6.578 1 98.62 154 LEU A O 1
ATOM 1159 N N . LEU A 1 155 ? -12.758 -0.753 5.184 1 98.75 155 LEU A N 1
ATOM 1160 C CA . LEU A 1 155 ? -11.352 -0.425 5.016 1 98.75 155 LEU A CA 1
ATOM 1161 C C . LEU A 1 155 ? -11.188 0.965 4.41 1 98.75 155 LEU A C 1
ATOM 1163 O O . LEU A 1 155 ? -10.398 1.774 4.906 1 98.75 155 LEU A O 1
ATOM 1167 N N . LEU A 1 156 ? -11.977 1.272 3.426 1 98.38 156 LEU A N 1
ATOM 1168 C CA . LEU A 1 156 ? -11.906 2.564 2.75 1 98.38 156 LEU A CA 1
ATOM 1169 C C . LEU A 1 156 ? -12.422 3.678 3.654 1 98.38 156 LEU A C 1
ATOM 1171 O O . LEU A 1 156 ? -11.883 4.789 3.643 1 98.38 156 LEU A O 1
ATOM 1175 N N . MET A 1 157 ? -13.445 3.352 4.379 1 98.19 157 MET A N 1
ATOM 1176 C CA . MET A 1 157 ? -13.953 4.312 5.352 1 98.19 157 MET A CA 1
ATOM 1177 C C . MET A 1 157 ? -12.898 4.633 6.406 1 98.19 157 MET A C 1
ATOM 1179 O O . MET A 1 157 ? -12.68 5.801 6.734 1 98.19 157 MET A O 1
ATOM 1183 N N . GLY A 1 158 ? -12.25 3.604 6.965 1 98.5 158 GLY A N 1
ATOM 1184 C CA . GLY A 1 158 ? -11.18 3.805 7.934 1 98.5 158 GLY A CA 1
ATOM 1185 C C . GLY A 1 158 ? -10.023 4.617 7.383 1 98.5 158 GLY A C 1
ATOM 1186 O O . GLY A 1 158 ? -9.5 5.504 8.062 1 98.5 158 GLY A O 1
ATOM 1187 N N . ALA A 1 159 ? -9.617 4.328 6.168 1 98.25 159 ALA A N 1
ATOM 1188 C CA . ALA A 1 159 ? -8.539 5.074 5.52 1 98.25 159 ALA A CA 1
ATOM 1189 C C . ALA A 1 159 ? -8.93 6.539 5.324 1 98.25 159 ALA A C 1
ATOM 1191 O O . ALA A 1 159 ? -8.094 7.434 5.488 1 98.25 159 ALA A O 1
ATOM 1192 N N . ASN A 1 160 ? -10.18 6.746 4.957 1 97.62 160 ASN A N 1
ATOM 1193 C CA . ASN A 1 160 ? -10.68 8.109 4.773 1 97.62 160 ASN A CA 1
ATOM 1194 C C . ASN A 1 160 ? -10.648 8.898 6.082 1 97.62 160 ASN A C 1
ATOM 1196 O O . ASN A 1 160 ? -10.258 10.062 6.098 1 97.62 160 ASN A O 1
ATOM 1200 N N . ILE A 1 161 ? -11.125 8.289 7.113 1 98.06 161 ILE A N 1
ATOM 1201 C CA . ILE A 1 161 ? -11.07 8.938 8.414 1 98.06 161 ILE A CA 1
ATOM 1202 C C . ILE A 1 161 ? -9.617 9.219 8.797 1 98.06 161 ILE A C 1
ATOM 1204 O O . ILE A 1 161 ? -9.297 10.305 9.289 1 98.06 161 ILE A O 1
ATOM 1208 N N . GLY A 1 162 ? -8.734 8.273 8.547 1 97.12 162 GLY A N 1
ATOM 1209 C CA . GLY A 1 162 ? -7.32 8.484 8.812 1 97.12 162 GLY A CA 1
ATOM 1210 C C . GLY A 1 162 ? -6.742 9.672 8.07 1 97.12 162 GLY A C 1
ATOM 1211 O O . GLY A 1 162 ? -5.984 10.461 8.648 1 97.12 162 GLY A O 1
ATOM 1212 N N . GLY A 1 163 ? -7.051 9.734 6.797 1 95.75 163 GLY A N 1
ATOM 1213 C CA . GLY A 1 163 ? -6.652 10.914 6.043 1 95.75 163 GLY A CA 1
ATOM 1214 C C . GLY A 1 163 ? -7.152 12.211 6.652 1 95.75 163 GLY A C 1
ATOM 1215 O O . GLY A 1 163 ? -6.43 13.211 6.676 1 95.75 163 GLY A O 1
ATOM 1216 N N . SER A 1 164 ? -8.391 12.273 7.168 1 95.69 164 SER A N 1
ATOM 1217 C CA . SER A 1 164 ? -8.953 13.461 7.797 1 95.69 164 SER A CA 1
ATOM 1218 C C . SER A 1 164 ? -8.203 13.82 9.078 1 95.69 164 SER A C 1
ATOM 1220 O O . SER A 1 164 ? -8.055 15 9.406 1 95.69 164 SER A O 1
ATOM 1222 N N . LEU A 1 165 ? -7.805 12.812 9.766 1 95.25 165 LEU A N 1
ATOM 1223 C CA . LEU A 1 165 ? -7.027 13.07 10.977 1 95.25 165 LEU A CA 1
ATOM 1224 C C . LEU A 1 165 ? -5.766 13.867 10.648 1 95.25 165 LEU A C 1
ATOM 1226 O O . LEU A 1 165 ? -5.406 14.797 11.375 1 95.25 165 LEU A O 1
ATOM 1230 N N . THR A 1 166 ? -5.121 13.539 9.539 1 93.12 166 THR A N 1
ATOM 1231 C CA . THR A 1 166 ? -3.885 14.195 9.133 1 93.12 166 THR A CA 1
ATOM 1232 C C . THR A 1 166 ? -4.184 15.547 8.484 1 93.12 166 THR A C 1
ATOM 1234 O O . THR A 1 166 ? -3.674 16.578 8.922 1 93.12 166 THR A O 1
ATOM 1237 N N . TYR A 1 167 ? -5.117 15.57 7.633 1 92.69 167 TYR A N 1
ATOM 1238 C CA . TYR A 1 167 ? -5.18 16.719 6.727 1 92.69 167 TYR A CA 1
ATOM 1239 C C . TYR A 1 167 ? -6.227 17.719 7.191 1 92.69 167 TYR A C 1
ATOM 1241 O O . TYR A 1 167 ? -6.219 18.875 6.758 1 92.69 167 TYR A O 1
ATOM 1249 N N . HIS A 1 168 ? -7.129 17.297 8.039 1 91.69 168 HIS A N 1
ATOM 1250 C CA . HIS A 1 168 ? -8.117 18.234 8.57 1 91.69 168 HIS A CA 1
ATOM 1251 C C . HIS A 1 168 ? -7.812 18.594 10.023 1 91.69 168 HIS A C 1
ATOM 1253 O O . HIS A 1 168 ? -7.965 19.734 10.43 1 91.69 168 HIS A O 1
ATOM 1259 N N . TYR A 1 169 ? -7.305 17.625 10.758 1 90.56 169 TYR A N 1
ATOM 1260 C CA . TYR A 1 169 ? -7.137 17.859 12.188 1 90.56 169 TYR A CA 1
ATOM 1261 C C . TYR A 1 169 ? -5.664 18.047 12.547 1 90.56 169 TYR A C 1
ATOM 1263 O O . TYR A 1 169 ? -5.328 18.328 13.695 1 90.56 169 TYR A O 1
ATOM 1271 N N . GLY A 1 170 ? -4.805 17.75 11.594 1 88.88 170 GLY A N 1
ATOM 1272 C CA . GLY A 1 170 ? -3.389 18.016 11.789 1 88.88 170 GLY A CA 1
ATOM 1273 C C . GLY A 1 170 ? -2.705 17.016 12.695 1 88.88 170 GLY A C 1
ATOM 1274 O O . GLY A 1 170 ? -1.687 17.328 13.32 1 88.88 170 GLY A O 1
ATOM 1275 N N . VAL A 1 171 ? -3.33 15.938 12.844 1 89.62 171 VAL A N 1
ATOM 1276 C CA . VAL A 1 171 ? -2.709 14.906 13.672 1 89.62 171 VAL A CA 1
ATOM 1277 C C . VAL A 1 171 ? -1.37 14.492 13.07 1 89.62 171 VAL A C 1
ATOM 1279 O O . VAL A 1 171 ? -1.279 14.242 11.867 1 89.62 171 VAL A O 1
ATOM 1282 N N . GLY A 1 172 ? -0.294 14.461 13.867 1 86.75 172 GLY A N 1
ATOM 1283 C CA . GLY A 1 172 ? 1.021 14.039 13.414 1 86.75 172 GLY A CA 1
ATOM 1284 C C . GLY A 1 172 ? 1.949 15.195 13.102 1 86.75 172 GLY A C 1
ATOM 1285 O O . GLY A 1 172 ? 3.148 15 12.898 1 86.75 172 GLY A O 1
ATOM 1286 N N . PHE A 1 173 ? 1.389 16.406 13.062 1 80.19 173 PHE A N 1
ATOM 1287 C CA . PHE A 1 173 ? 2.207 17.562 12.703 1 80.19 173 PHE A CA 1
ATOM 1288 C C . PHE A 1 173 ? 3.119 17.953 13.852 1 80.19 173 PHE A C 1
ATOM 1290 O O . PHE A 1 173 ? 2.672 18.062 14.992 1 80.19 173 PHE A O 1
ATOM 1297 N N . SER A 1 174 ? 4.438 18 13.711 1 62.25 174 SER A N 1
ATOM 1298 C CA . SER A 1 174 ? 5.41 18.406 14.719 1 62.25 174 SER A CA 1
ATOM 1299 C C . SER A 1 174 ? 5.336 19.906 14.984 1 62.25 174 SER A C 1
ATOM 1301 O O . SER A 1 174 ? 5.441 20.344 16.141 1 62.25 174 SER A O 1
ATOM 1303 N N . SER A 1 175 ? 5.605 20.766 13.891 1 52.28 175 SER A N 1
ATOM 1304 C CA . SER A 1 175 ? 5.793 22.188 14.086 1 52.28 175 SER A CA 1
ATOM 1305 C C . SER A 1 175 ? 4.539 22.844 14.656 1 52.28 175 SER A C 1
ATOM 1307 O O . SER A 1 175 ? 4.598 23.953 15.195 1 52.28 175 SER A O 1
ATOM 1309 N N . LEU A 1 176 ? 3.439 22.344 14.32 1 47.22 176 LEU A N 1
ATOM 1310 C CA . LEU A 1 176 ? 2.252 23.016 14.836 1 47.22 176 LEU A CA 1
ATOM 1311 C C . LEU A 1 176 ? 2.182 22.891 16.359 1 47.22 176 LEU A C 1
ATOM 1313 O O . LEU A 1 176 ? 1.533 23.719 17.016 1 47.22 176 LEU A O 1
ATOM 1317 N N . SER A 1 177 ? 2.9 21.984 16.828 1 43.97 177 SER A N 1
ATOM 1318 C CA . SER A 1 177 ? 2.869 21.891 18.281 1 43.97 177 SER A CA 1
ATOM 1319 C C . SER A 1 177 ? 3.689 23 18.922 1 43.97 177 SER A C 1
ATOM 1321 O O . SER A 1 177 ? 3.383 23.438 20.031 1 43.97 177 SER A O 1
ATOM 1323 N N . ALA A 1 178 ? 4.785 23.578 18.266 1 41.16 178 ALA A N 1
ATOM 1324 C CA . ALA A 1 178 ? 5.652 24.547 18.906 1 41.16 178 ALA A CA 1
ATOM 1325 C C . ALA A 1 178 ? 5.012 25.938 18.922 1 41.16 178 ALA A C 1
ATOM 1327 O O . ALA A 1 178 ? 5.348 26.781 19.75 1 41.16 178 ALA A O 1
ATOM 1328 N N . GLY A 1 179 ? 4.254 26.25 17.922 1 39.69 179 GLY A N 1
ATOM 1329 C CA . GLY A 1 179 ? 3.816 27.625 17.859 1 39.69 179 GLY A CA 1
ATOM 1330 C C . GLY A 1 179 ? 2.975 28.047 19.062 1 39.69 179 GLY A C 1
ATOM 1331 O O . GLY A 1 179 ? 2.818 29.234 19.328 1 39.69 179 GLY A O 1
ATOM 1332 N N . LYS A 1 180 ? 2.246 27.172 19.625 1 43.81 180 LYS A N 1
ATOM 1333 C CA . LYS A 1 180 ? 1.416 27.641 20.719 1 43.81 180 LYS A CA 1
ATOM 1334 C C . LYS A 1 180 ? 2.26 27.938 21.953 1 43.81 180 LYS A C 1
ATOM 1336 O O . LYS A 1 180 ? 1.878 28.75 22.797 1 43.81 180 LYS A O 1
ATOM 1341 N N . LYS A 1 181 ? 3.467 27.375 22.062 1 43.09 181 LYS A N 1
ATOM 1342 C CA . LYS A 1 181 ? 4.145 27.672 23.312 1 43.09 181 LYS A CA 1
ATOM 1343 C C . LYS A 1 181 ? 4.617 29.125 23.359 1 43.09 181 LYS A C 1
ATOM 1345 O O . LYS A 1 181 ? 4.738 29.703 24.438 1 43.09 181 LYS A O 1
ATOM 1350 N N . GLU A 1 182 ? 5.008 29.609 22.266 1 39.97 182 GLU A N 1
ATOM 1351 C CA . GLU A 1 182 ? 5.574 30.953 22.375 1 39.97 182 GLU A CA 1
ATOM 1352 C C . GLU A 1 182 ? 4.484 32 22.609 1 39.97 182 GLU A C 1
ATOM 1354 O O . GLU A 1 182 ? 4.762 33.094 23.094 1 39.97 182 GLU A O 1
ATOM 1359 N N . GLY A 1 183 ? 3.283 31.688 22.016 1 41.91 183 GLY A N 1
ATOM 1360 C CA . GLY A 1 183 ? 2.303 32.719 22.234 1 41.91 18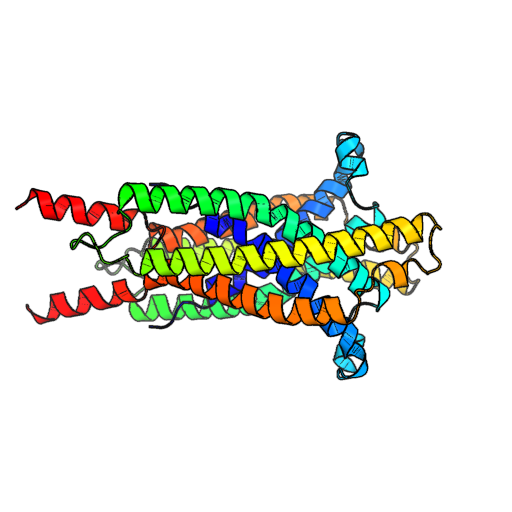3 GLY A CA 1
ATOM 1361 C C . GLY A 1 183 ? 1.894 32.875 23.688 1 41.91 183 GLY A C 1
ATOM 1362 O O . GLY A 1 183 ? 1.236 33.844 24.062 1 41.91 183 GLY A O 1
ATOM 1363 N N . LYS A 1 184 ? 2.012 31.766 24.469 1 46.81 184 LYS A N 1
ATOM 1364 C CA . LYS A 1 184 ? 1.584 31.906 25.859 1 46.81 184 LYS A CA 1
ATOM 1365 C C . LYS A 1 184 ? 2.641 32.625 26.688 1 46.81 184 LYS A C 1
ATOM 1367 O O . LYS A 1 184 ? 2.352 33.125 27.781 1 46.81 184 LYS A O 1
ATOM 1372 N N . LYS A 1 185 ? 3.938 32.562 26.281 1 45.09 185 LYS A N 1
ATOM 1373 C CA . LYS A 1 185 ? 4.844 33.156 27.25 1 45.09 185 LYS A CA 1
ATOM 1374 C C . LYS A 1 185 ? 4.801 34.688 27.188 1 45.09 185 LYS A C 1
ATOM 1376 O O . LYS A 1 185 ? 5.402 35.375 28.016 1 45.09 185 LYS A O 1
ATOM 1381 N N . SER A 1 186 ? 4.398 35.125 26.062 1 37.47 186 SER A N 1
ATOM 1382 C CA . SER A 1 186 ? 4.539 36.594 26.062 1 37.47 186 SER A CA 1
ATOM 1383 C C . SER A 1 186 ? 3.334 37.25 26.719 1 37.47 186 SER A C 1
ATOM 1385 O O . SER A 1 186 ? 3.277 38.469 26.828 1 37.47 186 SER A O 1
ATOM 1387 N N . GLN A 1 187 ? 2.283 36.406 27 1 31.64 187 GLN A N 1
ATOM 1388 C CA . GLN A 1 187 ? 1.385 37.188 27.844 1 31.64 187 GLN A CA 1
ATOM 1389 C C . GLN A 1 187 ? 1.721 36.969 29.328 1 31.64 187 GLN A C 1
ATOM 1391 O O . GLN A 1 187 ? 2.055 35.875 29.75 1 31.64 187 GLN A O 1
ATOM 1396 N N . MET B 1 1 ? -11.023 23.406 1.801 1 55.28 1 MET B N 1
ATOM 1397 C CA . MET B 1 1 ? -10.531 22.609 0.673 1 55.28 1 MET B CA 1
ATOM 1398 C C . MET B 1 1 ? -10.508 21.125 1.021 1 55.28 1 MET B C 1
ATOM 1400 O O . MET B 1 1 ? -10.445 20.766 2.197 1 55.28 1 MET B O 1
ATOM 1404 N N . GLY B 1 2 ? -10.812 20.297 -0.023 1 78.88 2 GLY B N 1
ATOM 1405 C CA . GLY B 1 2 ? -10.875 18.844 0.167 1 78.88 2 GLY B CA 1
ATOM 1406 C C . GLY B 1 2 ? -9.523 18.234 0.473 1 78.88 2 GLY B C 1
ATOM 1407 O O . GLY B 1 2 ? -8.5 18.906 0.449 1 78.88 2 GLY B O 1
ATOM 1408 N N . LYS B 1 3 ? -9.398 17.094 0.979 1 87.88 3 LYS B N 1
ATOM 1409 C CA . LYS B 1 3 ? -8.188 16.328 1.255 1 87.88 3 LYS B CA 1
ATOM 1410 C C . LYS B 1 3 ? -7.422 16.031 -0.03 1 87.88 3 LYS B C 1
ATOM 1412 O O . LYS B 1 3 ? -8.023 15.773 -1.075 1 87.88 3 LYS B O 1
ATOM 1417 N N . PRO B 1 4 ? -6.109 16.219 0.07 1 93.5 4 PRO B N 1
ATOM 1418 C CA . PRO B 1 4 ? -5.324 15.828 -1.103 1 93.5 4 PRO B CA 1
ATOM 1419 C C . PRO B 1 4 ? -5.551 14.367 -1.491 1 93.5 4 PRO B C 1
ATOM 1421 O O . PRO B 1 4 ? -5.766 13.516 -0.622 1 93.5 4 PRO B O 1
ATOM 1424 N N . VAL B 1 5 ? -5.484 14.07 -2.756 1 95.88 5 VAL B N 1
ATOM 1425 C CA . VAL B 1 5 ? -5.77 12.742 -3.283 1 95.88 5 VAL B CA 1
ATOM 1426 C C . VAL B 1 5 ? -4.477 11.938 -3.387 1 95.88 5 VAL B C 1
ATOM 1428 O O . VAL B 1 5 ? -4.48 10.719 -3.199 1 95.88 5 VAL B O 1
ATOM 1431 N N . HIS B 1 6 ? -3.367 12.609 -3.641 1 97.75 6 HIS B N 1
ATOM 1432 C CA . HIS B 1 6 ? -2.086 11.969 -3.906 1 97.75 6 HIS B CA 1
ATOM 1433 C C . HIS B 1 6 ? -1.685 11.047 -2.76 1 97.75 6 HIS B C 1
ATOM 1435 O O . HIS B 1 6 ? -1.375 9.875 -2.98 1 97.75 6 HIS B O 1
ATOM 1441 N N . PRO B 1 7 ? -1.771 11.422 -1.503 1 96.5 7 PRO B N 1
ATOM 1442 C CA . PRO B 1 7 ? -1.381 10.531 -0.411 1 96.5 7 PRO B CA 1
ATOM 1443 C C . PRO B 1 7 ? -2.262 9.281 -0.325 1 96.5 7 PRO B C 1
ATOM 1445 O O . PRO B 1 7 ? -1.8 8.227 0.113 1 96.5 7 PRO B O 1
ATOM 1448 N N . ALA B 1 8 ? -3.43 9.398 -0.799 1 96.62 8 ALA B N 1
ATOM 1449 C CA . ALA B 1 8 ? -4.363 8.273 -0.722 1 96.62 8 ALA B CA 1
ATOM 1450 C C . ALA B 1 8 ? -4.004 7.191 -1.735 1 96.62 8 ALA B C 1
ATOM 1452 O O . ALA B 1 8 ? -4.238 6.004 -1.493 1 96.62 8 ALA B O 1
ATOM 1453 N N . VAL B 1 9 ? -3.48 7.578 -2.842 1 98.06 9 VAL B N 1
ATOM 1454 C CA . VAL B 1 9 ? -3.336 6.605 -3.92 1 98.06 9 VAL B CA 1
ATOM 1455 C C . VAL B 1 9 ? -1.919 6.035 -3.912 1 98.06 9 VAL B C 1
ATOM 1457 O O . VAL B 1 9 ? -1.647 5.023 -4.562 1 98.06 9 VAL B O 1
ATOM 1460 N N . VAL B 1 10 ? -1.001 6.602 -3.141 1 98.31 10 VAL B N 1
ATOM 1461 C CA . VAL B 1 10 ? 0.393 6.172 -3.193 1 98.31 10 VAL B CA 1
ATOM 1462 C C . VAL B 1 10 ? 0.584 4.922 -2.342 1 98.31 10 VAL B C 1
ATOM 1464 O O . VAL B 1 10 ? 1.643 4.289 -2.385 1 98.31 10 VAL B O 1
ATOM 1467 N N . HIS B 1 11 ? -0.448 4.484 -1.577 1 98.12 11 HIS B N 1
ATOM 1468 C CA . HIS B 1 11 ? -0.378 3.26 -0.787 1 98.12 11 HIS B CA 1
ATOM 1469 C C . HIS B 1 11 ? -0.06 2.053 -1.665 1 98.12 11 HIS B C 1
ATOM 1471 O O . HIS B 1 11 ? 0.753 1.205 -1.291 1 98.12 11 HIS B O 1
ATOM 1477 N N . PHE B 1 12 ? -0.55 2.074 -2.797 1 98.56 12 PHE B N 1
ATOM 1478 C CA . PHE B 1 12 ? -0.534 0.896 -3.654 1 98.56 12 PHE B CA 1
ATOM 1479 C C . PHE B 1 12 ? 0.826 0.73 -4.32 1 98.56 12 PHE B C 1
ATOM 1481 O O . PHE B 1 12 ? 1.513 -0.27 -4.102 1 98.56 12 PHE B O 1
ATOM 1488 N N . PRO B 1 13 ? 1.249 1.762 -5.039 1 98.81 13 PRO B N 1
ATOM 1489 C CA . PRO B 1 13 ? 2.549 1.539 -5.676 1 98.81 13 PRO B CA 1
ATOM 1490 C C . PRO B 1 13 ? 3.68 1.358 -4.668 1 98.81 13 PRO B C 1
ATOM 1492 O O . PRO B 1 13 ? 4.637 0.624 -4.93 1 98.81 13 PRO B O 1
ATOM 1495 N N . ILE B 1 14 ? 3.6 1.98 -3.547 1 98.81 14 ILE B N 1
ATOM 1496 C CA . ILE B 1 14 ? 4.633 1.808 -2.533 1 98.81 14 ILE B CA 1
ATOM 1497 C C . ILE B 1 14 ? 4.652 0.357 -2.057 1 98.81 14 ILE B C 1
ATOM 1499 O O . ILE B 1 14 ? 5.703 -0.29 -2.057 1 98.81 14 ILE B O 1
ATOM 1503 N N . ALA B 1 15 ? 3.529 -0.142 -1.697 1 98.75 15 ALA B N 1
ATOM 1504 C CA . ALA B 1 15 ? 3.443 -1.493 -1.149 1 98.75 15 ALA B CA 1
ATOM 1505 C C . ALA B 1 15 ? 3.812 -2.537 -2.201 1 98.75 15 ALA B C 1
ATOM 1507 O O . ALA B 1 15 ? 4.543 -3.486 -1.912 1 98.75 15 ALA B O 1
ATOM 1508 N N . PHE B 1 16 ? 3.342 -2.355 -3.387 1 98.75 16 PHE B N 1
ATOM 1509 C CA . PHE B 1 16 ? 3.541 -3.354 -4.43 1 98.75 16 PHE B CA 1
ATOM 1510 C C . PHE B 1 16 ? 4.992 -3.371 -4.891 1 98.75 16 PHE B C 1
ATOM 1512 O O . PHE B 1 16 ? 5.605 -4.438 -4.992 1 98.75 16 PHE B O 1
ATOM 1519 N N . LEU B 1 17 ? 5.539 -2.213 -5.152 1 98.88 17 LEU B N 1
ATOM 1520 C CA . LEU B 1 17 ? 6.918 -2.168 -5.617 1 98.88 17 LEU B CA 1
ATOM 1521 C C . LEU B 1 17 ? 7.879 -2.613 -4.523 1 98.88 17 LEU B C 1
ATOM 1523 O O . LEU B 1 17 ? 8.82 -3.367 -4.785 1 98.88 17 LEU B O 1
ATOM 1527 N N . PHE B 1 18 ? 7.645 -2.172 -3.324 1 98.88 18 PHE B N 1
ATOM 1528 C CA . PHE B 1 18 ? 8.469 -2.621 -2.207 1 98.88 18 PHE B CA 1
ATOM 1529 C C . PHE B 1 18 ? 8.484 -4.141 -2.127 1 98.88 18 PHE B C 1
ATOM 1531 O O . PHE B 1 18 ? 9.555 -4.75 -2.033 1 98.88 18 PHE B O 1
ATOM 1538 N N . THR B 1 19 ? 7.34 -4.699 -2.16 1 98.44 19 THR B N 1
ATOM 1539 C CA . THR B 1 19 ? 7.219 -6.141 -1.976 1 98.44 19 THR B CA 1
ATOM 1540 C C . THR B 1 19 ? 7.809 -6.891 -3.168 1 98.44 19 THR B C 1
ATOM 1542 O O . THR B 1 19 ? 8.445 -7.934 -3 1 98.44 19 THR B O 1
ATOM 1545 N N . ALA B 1 20 ? 7.562 -6.379 -4.383 1 98.31 20 ALA B N 1
ATOM 1546 C CA . ALA B 1 20 ? 8.156 -6.992 -5.566 1 98.31 20 ALA B CA 1
ATOM 1547 C C . ALA B 1 20 ? 9.68 -7.062 -5.441 1 98.31 20 ALA B C 1
ATOM 1549 O O . ALA B 1 20 ? 10.273 -8.125 -5.641 1 98.31 20 ALA B O 1
ATOM 1550 N N . TYR B 1 21 ? 10.289 -5.922 -5.105 1 98.56 21 TYR B N 1
ATOM 1551 C CA . TYR B 1 21 ? 11.734 -5.867 -4.953 1 98.56 21 TYR B CA 1
ATOM 1552 C C . TYR B 1 21 ? 12.203 -6.793 -3.838 1 98.56 21 TYR B C 1
ATOM 1554 O O . TYR B 1 21 ? 13.18 -7.527 -4 1 98.56 21 TYR B O 1
ATOM 1562 N N . ALA B 1 22 ? 11.5 -6.785 -2.746 1 97.38 22 ALA B N 1
ATOM 1563 C CA . ALA B 1 22 ? 11.883 -7.59 -1.589 1 97.38 22 ALA B CA 1
ATOM 1564 C C . ALA B 1 22 ? 11.836 -9.078 -1.922 1 97.38 22 ALA B C 1
ATOM 1566 O O . ALA B 1 22 ? 12.727 -9.836 -1.524 1 97.38 22 ALA B O 1
ATOM 1567 N N . LEU B 1 23 ? 10.836 -9.508 -2.633 1 96 23 LEU B N 1
ATOM 1568 C CA . LEU B 1 23 ? 10.703 -10.914 -2.988 1 96 23 LEU B CA 1
ATOM 1569 C C . LEU B 1 23 ? 11.852 -11.359 -3.889 1 96 23 LEU B C 1
ATOM 1571 O O . LEU B 1 23 ? 12.406 -12.445 -3.705 1 96 23 LEU B O 1
ATOM 1575 N N . ASP B 1 24 ? 12.141 -10.539 -4.867 1 96.44 24 ASP B N 1
ATOM 1576 C CA . ASP B 1 24 ? 13.234 -10.898 -5.766 1 96.44 24 ASP B CA 1
ATOM 1577 C C . ASP B 1 24 ? 14.562 -10.961 -5.02 1 96.44 24 ASP B C 1
ATOM 1579 O O . ASP B 1 24 ? 15.375 -11.859 -5.258 1 96.44 24 ASP B O 1
ATOM 1583 N N . ILE B 1 25 ? 14.789 -10.016 -4.148 1 96.06 25 ILE B N 1
ATOM 1584 C CA . ILE B 1 25 ? 16 -9.992 -3.344 1 96.06 25 ILE B CA 1
ATOM 1585 C C . ILE B 1 25 ? 16.047 -11.219 -2.434 1 96.06 25 ILE B C 1
ATOM 1587 O O . ILE B 1 25 ? 17.078 -11.891 -2.336 1 96.06 25 ILE B O 1
ATOM 1591 N N . LEU B 1 26 ? 14.953 -11.57 -1.81 1 93.38 26 LEU B N 1
ATOM 1592 C CA . LEU B 1 26 ? 14.875 -12.734 -0.938 1 93.38 26 LEU B CA 1
ATOM 1593 C C . LEU B 1 26 ? 15.086 -14.023 -1.73 1 93.38 26 LEU B C 1
ATOM 1595 O O . LEU B 1 26 ? 15.711 -14.969 -1.238 1 93.38 26 LEU B O 1
ATOM 1599 N N . HIS B 1 27 ? 14.5 -14.008 -2.879 1 92 27 HIS B N 1
ATOM 1600 C CA . HIS B 1 27 ? 14.703 -15.164 -3.748 1 92 27 HIS B CA 1
ATOM 1601 C C . HIS B 1 27 ? 16.188 -15.375 -4.051 1 92 27 HIS B C 1
ATOM 1603 O O . HIS B 1 27 ? 16.672 -16.5 -4.004 1 92 27 HIS B O 1
ATOM 1609 N N . THR B 1 28 ? 16.859 -14.344 -4.375 1 91.38 28 THR B N 1
ATOM 1610 C CA . THR B 1 28 ? 18.281 -14.398 -4.75 1 91.38 28 THR B CA 1
ATOM 1611 C C . THR B 1 28 ? 19.125 -14.844 -3.57 1 91.38 28 THR B C 1
ATOM 1613 O O . THR B 1 28 ? 20.109 -15.578 -3.748 1 91.38 28 THR B O 1
ATOM 1616 N N . PHE B 1 29 ? 18.703 -14.523 -2.355 1 91.94 29 PHE B N 1
ATOM 1617 C CA . PHE B 1 29 ? 19.516 -14.836 -1.188 1 91.94 29 PHE B CA 1
ATOM 1618 C C . PHE B 1 29 ? 18.859 -15.93 -0.346 1 91.94 29 PHE B C 1
ATOM 1620 O O . PHE B 1 29 ? 19.141 -16.047 0.847 1 91.94 29 PHE B O 1
ATOM 1627 N N . ARG B 1 30 ? 18 -16.547 -0.878 1 89.06 30 ARG B N 1
ATOM 1628 C CA . ARG B 1 30 ? 17.219 -17.547 -0.168 1 89.06 30 ARG B CA 1
ATOM 1629 C C . ARG B 1 30 ? 18.109 -18.547 0.559 1 89.06 30 ARG B C 1
ATOM 1631 O O . ARG B 1 30 ? 17.859 -18.891 1.717 1 89.06 30 ARG B O 1
ATOM 1638 N N . ALA B 1 31 ? 19.109 -19.047 -0.138 1 86.94 31 ALA B N 1
ATOM 1639 C CA . ALA B 1 31 ? 20 -20.062 0.414 1 86.94 31 ALA B CA 1
ATOM 1640 C C . ALA B 1 31 ? 20.75 -19.531 1.633 1 86.94 31 ALA B C 1
ATOM 1642 O O . ALA B 1 31 ? 21.234 -20.312 2.461 1 86.94 31 ALA B O 1
ATOM 1643 N N . SER B 1 32 ? 20.906 -18.25 1.725 1 90.62 32 SER B N 1
ATOM 1644 C CA . SER B 1 32 ? 21.656 -17.641 2.814 1 90.62 32 SER B CA 1
ATOM 1645 C C . SER B 1 32 ? 20.75 -17.328 4.004 1 90.62 32 SER B C 1
ATOM 1647 O O . SER B 1 32 ? 21.234 -16.891 5.055 1 90.62 32 SER B O 1
ATOM 1649 N N . LEU B 1 33 ? 19.484 -17.609 3.842 1 88.62 33 LEU B N 1
ATOM 1650 C CA . LEU B 1 33 ? 18.531 -17.328 4.91 1 88.62 33 LEU B CA 1
ATOM 1651 C C . LEU B 1 33 ? 18.469 -18.469 5.906 1 88.62 33 LEU B C 1
ATOM 1653 O O . LEU B 1 33 ? 18.734 -19.625 5.551 1 88.62 33 LEU B O 1
ATOM 1657 N N . PRO B 1 34 ? 18.141 -18.062 7.125 1 88.38 34 PRO B N 1
ATOM 1658 C CA . PRO B 1 34 ? 17.906 -19.141 8.094 1 88.38 34 PRO B CA 1
ATOM 1659 C C . PRO B 1 34 ? 16.812 -20.094 7.664 1 88.38 34 PRO B C 1
ATOM 1661 O O . PRO B 1 34 ? 15.883 -19.703 6.941 1 88.38 34 PRO B O 1
ATOM 1664 N N . GLY B 1 35 ? 16.906 -21.297 8.078 1 85.25 35 GLY B N 1
ATOM 1665 C CA . GLY B 1 35 ? 16 -22.359 7.684 1 85.25 35 GLY B CA 1
ATOM 1666 C C . GLY B 1 35 ? 14.539 -22 7.855 1 85.25 35 GLY B C 1
ATOM 1667 O O . GLY B 1 35 ? 13.719 -22.234 6.965 1 85.25 35 GLY B O 1
ATOM 1668 N N . PHE B 1 36 ? 14.312 -21.422 8.961 1 83.62 36 PHE B N 1
ATOM 1669 C CA . PHE B 1 36 ? 12.922 -21.078 9.234 1 83.62 36 PHE B CA 1
ATOM 1670 C C . PHE B 1 36 ? 12.398 -20.078 8.211 1 83.62 36 PHE B C 1
ATOM 1672 O O . PHE B 1 36 ? 11.25 -20.172 7.785 1 83.62 36 PHE B O 1
ATOM 1679 N N . ALA B 1 37 ? 13.195 -19.172 7.754 1 81.69 37 ALA B N 1
ATOM 1680 C CA . ALA B 1 37 ? 12.812 -18.172 6.766 1 81.69 37 ALA B CA 1
ATOM 1681 C C . ALA B 1 37 ? 12.664 -18.797 5.379 1 81.69 37 ALA B C 1
ATOM 1683 O O . ALA B 1 37 ? 11.766 -18.422 4.617 1 81.69 37 ALA B O 1
ATOM 1684 N N . GLN B 1 38 ? 13.508 -19.703 5.129 1 82.5 38 GLN B N 1
ATOM 1685 C CA . GLN B 1 38 ? 13.422 -20.406 3.859 1 82.5 38 GLN B CA 1
ATOM 1686 C C . GLN B 1 38 ? 12.094 -21.156 3.74 1 82.5 38 GLN B C 1
ATOM 1688 O O . GLN B 1 38 ? 11.453 -21.125 2.691 1 82.5 38 GLN B O 1
ATOM 1693 N N . ASN B 1 39 ? 11.781 -21.688 4.91 1 80.62 39 ASN B N 1
ATOM 1694 C CA . ASN B 1 39 ? 10.57 -22.5 4.922 1 80.62 39 ASN B CA 1
ATOM 1695 C C . ASN B 1 39 ? 9.312 -21.656 4.859 1 80.62 39 ASN B C 1
ATOM 1697 O O . ASN B 1 39 ? 8.281 -22.094 4.348 1 80.62 39 ASN B O 1
ATOM 1701 N N . ALA B 1 40 ? 9.461 -20.5 5.32 1 77.88 40 ALA B N 1
ATOM 1702 C CA . ALA B 1 40 ? 8.32 -19.578 5.383 1 77.88 40 ALA B CA 1
ATOM 1703 C C . ALA B 1 40 ? 8.062 -18.938 4.023 1 77.88 40 ALA B C 1
ATOM 1705 O O . ALA B 1 40 ? 6.969 -18.422 3.77 1 77.88 40 ALA B O 1
ATOM 1706 N N . LEU B 1 41 ? 9.086 -18.984 3.238 1 80.62 41 LEU B N 1
ATOM 1707 C CA . LEU B 1 41 ? 8.977 -18.344 1.935 1 80.62 41 LEU B CA 1
ATOM 1708 C C . LEU B 1 41 ? 8.227 -19.234 0.948 1 80.62 41 LEU B C 1
ATOM 1710 O O . LEU B 1 41 ? 8.281 -20.453 1.04 1 80.62 41 LEU B O 1
ATOM 1714 N N . LEU B 1 42 ? 7.531 -18.578 0.078 1 78.81 42 LEU B N 1
ATOM 1715 C CA . LEU B 1 42 ? 6.918 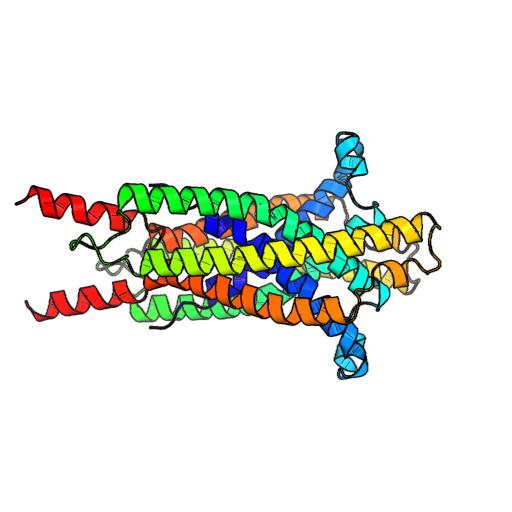-19.281 -1.046 1 78.81 42 LEU B CA 1
ATOM 1716 C C . LEU B 1 42 ? 7.961 -20.078 -1.827 1 78.81 42 LEU B C 1
ATOM 1718 O O . LEU B 1 42 ? 9.156 -19.797 -1.731 1 78.81 42 LEU B O 1
ATOM 1722 N N . GLY B 1 43 ? 7.5 -21.078 -2.508 1 83.75 43 GLY B N 1
ATOM 1723 C CA . GLY B 1 43 ? 8.398 -21.781 -3.408 1 83.75 43 GLY B CA 1
ATOM 1724 C C . GLY B 1 43 ? 9.117 -20.859 -4.375 1 83.75 43 GLY B C 1
ATOM 1725 O O . GLY B 1 43 ? 8.625 -19.781 -4.691 1 83.75 43 GLY B O 1
ATOM 1726 N N . PRO B 1 44 ? 10.258 -21.234 -4.77 1 80.06 44 PRO B N 1
ATOM 1727 C CA . PRO B 1 44 ? 11.094 -20.375 -5.617 1 80.06 44 PRO B CA 1
ATOM 1728 C C . PRO B 1 44 ? 10.367 -19.891 -6.871 1 80.06 44 PRO B C 1
ATOM 1730 O O . PRO B 1 44 ? 10.523 -18.734 -7.273 1 80.06 44 PRO B O 1
ATOM 1733 N N . ASN B 1 45 ? 9.578 -20.75 -7.441 1 82.56 45 ASN B N 1
ATOM 1734 C CA . ASN B 1 45 ? 8.844 -20.359 -8.641 1 82.56 45 ASN B CA 1
ATOM 1735 C C . ASN B 1 45 ? 7.719 -19.375 -8.312 1 82.56 45 ASN B C 1
ATOM 1737 O O . ASN B 1 45 ? 7.492 -18.406 -9.047 1 82.56 45 ASN B O 1
ATOM 1741 N N . ASP B 1 46 ? 7.168 -19.562 -7.16 1 86.56 46 ASP B N 1
ATOM 1742 C CA . ASP B 1 46 ? 6.043 -18.719 -6.762 1 86.56 46 ASP B CA 1
ATOM 1743 C C . ASP B 1 46 ? 6.512 -17.328 -6.375 1 86.56 46 ASP B C 1
ATOM 1745 O O . ASP B 1 46 ? 5.812 -16.344 -6.625 1 86.56 46 ASP B O 1
ATOM 1749 N N . ILE B 1 47 ? 7.695 -17.328 -5.867 1 91.69 47 ILE B N 1
ATOM 1750 C CA . ILE B 1 47 ? 8.211 -16.047 -5.383 1 91.69 47 ILE B CA 1
ATOM 1751 C C . ILE B 1 47 ? 8.492 -15.125 -6.566 1 91.69 47 ILE B C 1
ATOM 1753 O O . ILE B 1 47 ? 8.086 -13.953 -6.559 1 91.69 47 ILE B O 1
ATOM 1757 N N . THR B 1 48 ? 9.109 -15.602 -7.605 1 92.62 48 THR B N 1
ATOM 1758 C CA . THR B 1 48 ? 9.477 -14.758 -8.742 1 92.62 48 THR B CA 1
ATOM 1759 C C . THR B 1 48 ? 8.258 -14.43 -9.594 1 92.62 48 THR B C 1
ATOM 1761 O O . THR B 1 48 ? 8.156 -13.328 -10.141 1 92.62 48 THR B O 1
ATOM 1764 N N . ARG B 1 49 ? 7.363 -15.375 -9.688 1 91.06 49 ARG B N 1
ATOM 1765 C CA . ARG B 1 49 ? 6.109 -15.094 -10.383 1 91.06 49 ARG B CA 1
ATOM 1766 C C . ARG B 1 49 ? 5.312 -14.016 -9.664 1 91.06 49 ARG B C 1
ATOM 1768 O O . ARG B 1 49 ? 4.789 -13.094 -10.297 1 91.06 49 ARG B O 1
ATOM 1775 N N . SER B 1 50 ? 5.23 -14.164 -8.352 1 93.06 50 SER B N 1
ATOM 1776 C CA . SER B 1 50 ? 4.539 -13.172 -7.539 1 93.06 50 SER B CA 1
ATOM 1777 C C . SER B 1 50 ? 5.184 -11.797 -7.684 1 93.06 50 SER B C 1
ATOM 1779 O O . SER B 1 50 ? 4.488 -10.789 -7.82 1 93.06 50 SER B O 1
ATOM 1781 N N . SER B 1 51 ? 6.512 -11.766 -7.648 1 96 51 SER B N 1
ATOM 1782 C CA . SER B 1 51 ? 7.207 -10.492 -7.777 1 96 51 SER B CA 1
ATOM 1783 C C . SER B 1 51 ? 6.926 -9.836 -9.125 1 96 51 SER B C 1
ATOM 1785 O O . SER B 1 51 ? 6.801 -8.617 -9.219 1 96 51 SER B O 1
ATOM 1787 N N . TYR B 1 52 ? 6.824 -10.648 -10.18 1 95 52 TYR B N 1
ATOM 1788 C CA . TYR B 1 52 ? 6.527 -10.133 -11.516 1 95 52 TYR B CA 1
ATOM 1789 C C . TYR B 1 52 ? 5.168 -9.445 -11.539 1 95 52 TYR B C 1
ATOM 1791 O O . TYR B 1 52 ? 5.035 -8.336 -12.062 1 95 52 TYR B O 1
ATOM 1799 N N . TYR B 1 53 ? 4.164 -10.023 -10.977 1 93.38 53 TYR B N 1
ATOM 1800 C CA . TYR B 1 53 ? 2.816 -9.469 -10.992 1 93.38 53 TYR B CA 1
ATOM 1801 C C . TYR B 1 53 ? 2.717 -8.258 -10.062 1 93.38 53 TYR B C 1
ATOM 1803 O O . TYR B 1 53 ? 1.989 -7.305 -10.352 1 93.38 53 TYR B O 1
ATOM 1811 N N . LEU B 1 54 ? 3.4 -8.328 -8.938 1 97.25 54 LEU B N 1
ATOM 1812 C CA . LEU B 1 54 ? 3.438 -7.18 -8.039 1 97.25 54 LEU B CA 1
ATOM 1813 C C . LEU B 1 54 ? 4.117 -5.988 -8.711 1 97.25 54 LEU B C 1
ATOM 1815 O O . LEU B 1 54 ? 3.709 -4.844 -8.516 1 97.25 54 LEU B O 1
ATOM 1819 N N . LEU B 1 55 ? 5.199 -6.316 -9.422 1 98 55 LEU B N 1
ATOM 1820 C CA . LEU B 1 55 ? 5.859 -5.273 -10.203 1 98 55 LEU B CA 1
ATOM 1821 C C . LEU B 1 55 ? 4.895 -4.645 -11.203 1 98 55 LEU B C 1
ATOM 1823 O O . LEU B 1 55 ? 4.84 -3.42 -11.336 1 98 55 LEU B O 1
ATOM 1827 N N . SER B 1 56 ? 4.105 -5.422 -11.891 1 96.81 56 SER B N 1
ATOM 1828 C CA . SER B 1 56 ? 3.098 -4.945 -12.828 1 96.81 56 SER B CA 1
ATOM 1829 C C . SER B 1 56 ? 2.059 -4.074 -12.133 1 96.81 56 SER B C 1
ATOM 1831 O O . SER B 1 56 ? 1.728 -2.988 -12.617 1 96.81 56 SER B O 1
ATOM 1833 N N . LEU B 1 57 ? 1.564 -4.523 -11.008 1 96.94 57 LEU B N 1
ATOM 1834 C CA . LEU B 1 57 ? 0.568 -3.775 -10.25 1 96.94 57 LEU B CA 1
ATOM 1835 C C . LEU B 1 57 ? 1.148 -2.461 -9.734 1 96.94 57 LEU B C 1
ATOM 1837 O O . LEU B 1 57 ? 0.457 -1.44 -9.711 1 96.94 57 LEU B O 1
ATOM 1841 N N . GLY B 1 58 ? 2.422 -2.547 -9.242 1 98.69 58 GLY B N 1
ATOM 1842 C CA . GLY B 1 58 ? 3.094 -1.341 -8.789 1 98.69 58 GLY B CA 1
ATOM 1843 C C . GLY B 1 58 ? 3.188 -0.271 -9.859 1 98.69 58 GLY B C 1
ATOM 1844 O O . GLY B 1 58 ? 2.906 0.901 -9.602 1 98.69 58 GLY B O 1
ATOM 1845 N N . LEU B 1 59 ? 3.535 -0.7 -11.039 1 98.69 59 LEU B N 1
ATOM 1846 C CA . LEU B 1 59 ? 3.66 0.234 -12.148 1 98.69 59 LEU B CA 1
ATOM 1847 C C . LEU B 1 59 ? 2.291 0.753 -12.578 1 98.69 59 LEU B C 1
ATOM 1849 O O . LEU B 1 59 ? 2.139 1.941 -12.875 1 98.69 59 LEU B O 1
ATOM 1853 N N . LEU B 1 60 ? 1.307 -0.12 -12.602 1 97.75 60 LEU B N 1
ATOM 1854 C CA . LEU B 1 60 ? -0.048 0.279 -12.969 1 97.75 60 LEU B CA 1
ATOM 1855 C C . LEU B 1 60 ? -0.597 1.309 -11.992 1 97.75 60 LEU B C 1
ATOM 1857 O O . LEU B 1 60 ? -1.169 2.32 -12.398 1 97.75 60 LEU B O 1
ATOM 1861 N N . THR B 1 61 ? -0.4 1.113 -10.75 1 98.44 61 THR B N 1
ATOM 1862 C CA . THR B 1 61 ? -0.964 1.987 -9.727 1 98.44 61 THR B CA 1
ATOM 1863 C C . THR B 1 61 ? -0.114 3.242 -9.562 1 98.44 61 THR B C 1
ATOM 1865 O O . THR B 1 61 ? -0.547 4.215 -8.938 1 98.44 61 THR B O 1
ATOM 1868 N N . ALA B 1 62 ? 1.109 3.225 -10.086 1 98.81 62 ALA B N 1
ATOM 1869 C CA . ALA B 1 62 ? 1.945 4.426 -10.086 1 98.81 62 ALA B CA 1
ATOM 1870 C C . ALA B 1 62 ? 1.356 5.504 -10.984 1 98.81 62 ALA B C 1
ATOM 1872 O O . ALA B 1 62 ? 1.621 6.691 -10.797 1 98.81 62 ALA B O 1
ATOM 1873 N N . ILE B 1 63 ? 0.55 5.137 -11.938 1 98.69 63 ILE B N 1
ATOM 1874 C CA . ILE B 1 63 ? 0.001 6.074 -12.914 1 98.69 63 ILE B CA 1
ATOM 1875 C C . ILE B 1 63 ? -0.886 7.094 -12.203 1 98.69 63 ILE B C 1
ATOM 1877 O O . ILE B 1 63 ? -0.608 8.297 -12.242 1 98.69 63 ILE B O 1
ATOM 1881 N N . PRO B 1 64 ? -1.948 6.648 -11.5 1 98.56 64 PRO B N 1
ATOM 1882 C CA . PRO B 1 64 ? -2.736 7.66 -10.797 1 98.56 64 PRO B CA 1
ATOM 1883 C C . PRO B 1 64 ? -1.92 8.422 -9.75 1 98.56 64 PRO B C 1
ATOM 1885 O O . PRO B 1 64 ? -2.191 9.594 -9.484 1 98.56 64 PRO B O 1
ATOM 1888 N N . ALA B 1 65 ? -0.918 7.809 -9.141 1 98.56 65 ALA B N 1
ATOM 1889 C CA . ALA B 1 65 ? -0.072 8.492 -8.164 1 98.56 65 ALA B CA 1
ATOM 1890 C C . ALA B 1 65 ? 0.679 9.656 -8.812 1 98.56 65 ALA B C 1
ATOM 1892 O O . ALA B 1 65 ? 0.715 10.758 -8.273 1 98.56 65 ALA B O 1
ATOM 1893 N N . VAL B 1 66 ? 1.27 9.398 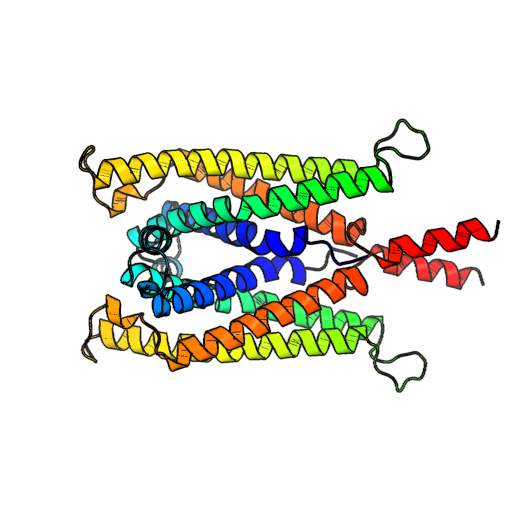-9.984 1 98.62 66 VAL B N 1
ATOM 1894 C CA . VAL B 1 66 ? 2.029 10.422 -10.695 1 98.62 66 VAL B CA 1
ATOM 1895 C C . VAL B 1 66 ? 1.095 11.539 -11.148 1 98.62 66 VAL B C 1
ATOM 1897 O O . VAL B 1 66 ? 1.425 12.719 -11.016 1 98.62 66 VAL B O 1
ATOM 1900 N N . VAL B 1 67 ? -0.082 11.203 -11.617 1 98.62 67 VAL B N 1
ATOM 1901 C CA . VAL B 1 67 ? -1.04 12.18 -12.125 1 98.62 67 VAL B CA 1
ATOM 1902 C C . VAL B 1 67 ? -1.522 13.07 -10.984 1 98.62 67 VAL B C 1
ATOM 1904 O O . VAL B 1 67 ? -1.51 14.297 -11.102 1 98.62 67 VAL B O 1
ATOM 1907 N N . THR B 1 68 ? -1.905 12.492 -9.891 1 98.19 68 THR B N 1
ATOM 1908 C CA . THR B 1 68 ? -2.41 13.281 -8.766 1 98.19 68 THR B CA 1
ATOM 1909 C C . THR B 1 68 ? -1.282 14.062 -8.102 1 98.19 68 THR B C 1
ATOM 1911 O O . THR B 1 68 ? -1.486 15.188 -7.648 1 98.19 68 THR B O 1
ATOM 1914 N N . GLY B 1 69 ? -0.076 13.461 -8.023 1 97.81 69 GLY B N 1
ATOM 1915 C CA . GLY B 1 69 ? 1.073 14.195 -7.516 1 97.81 69 GLY B CA 1
ATOM 1916 C C . GLY B 1 69 ? 1.424 15.406 -8.352 1 97.81 69 GLY B C 1
ATOM 1917 O O . GLY B 1 69 ? 1.712 16.484 -7.812 1 97.81 69 GLY B O 1
ATOM 1918 N N . GLY B 1 70 ? 1.439 15.219 -9.664 1 97.56 70 GLY B N 1
ATOM 1919 C CA . GLY B 1 70 ? 1.667 16.344 -10.562 1 97.56 70 GLY B CA 1
ATOM 1920 C C . GLY B 1 70 ? 0.64 17.453 -10.406 1 97.56 70 GLY B C 1
ATOM 1921 O O . GLY B 1 70 ? 0.991 18.625 -10.367 1 97.56 70 GLY B O 1
ATOM 1922 N N . ARG B 1 71 ? -0.63 17.078 -10.32 1 96.62 71 ARG B N 1
ATOM 1923 C CA . ARG B 1 71 ? -1.703 18.047 -10.117 1 96.62 71 ARG B CA 1
ATOM 1924 C C . ARG B 1 71 ? -1.508 18.828 -8.82 1 96.62 71 ARG B C 1
ATOM 1926 O O . ARG B 1 71 ? -1.68 20.047 -8.789 1 96.62 71 ARG B O 1
ATOM 1933 N N . GLU B 1 72 ? -1.158 18.156 -7.789 1 95.62 72 GLU B N 1
ATOM 1934 C CA . GLU B 1 72 ? -0.99 18.812 -6.492 1 95.62 72 GLU B CA 1
ATOM 1935 C C . GLU B 1 72 ? 0.256 19.703 -6.477 1 95.62 72 GLU B C 1
ATOM 1937 O O . GLU B 1 72 ? 0.28 20.734 -5.809 1 95.62 72 GLU B O 1
ATOM 1942 N N . LEU B 1 73 ? 1.299 19.297 -7.215 1 95.31 73 LEU B N 1
ATOM 1943 C CA . LEU B 1 73 ? 2.467 20.156 -7.375 1 95.31 73 LEU B CA 1
ATOM 1944 C C . LEU B 1 73 ? 2.09 21.469 -8.062 1 95.31 73 LEU B C 1
ATOM 1946 O O . LEU B 1 73 ? 2.455 22.547 -7.598 1 95.31 73 LEU B O 1
ATOM 1950 N N . ILE B 1 74 ? 1.36 21.359 -9.109 1 95.31 74 ILE B N 1
ATOM 1951 C CA . ILE B 1 74 ? 0.936 22.531 -9.875 1 95.31 74 ILE B CA 1
ATOM 1952 C C . ILE B 1 74 ? 0.078 23.438 -9 1 95.31 74 ILE B C 1
ATOM 1954 O O . ILE B 1 74 ? 0.257 24.656 -8.992 1 95.31 74 ILE B O 1
ATOM 1958 N N . MET B 1 75 ? -0.827 22.844 -8.305 1 93.06 75 MET B N 1
ATOM 1959 C CA . MET B 1 75 ? -1.695 23.609 -7.418 1 93.06 75 MET B CA 1
ATOM 1960 C C . MET B 1 75 ? -0.881 24.312 -6.336 1 93.06 75 MET B C 1
ATOM 1962 O O . MET B 1 75 ? -1.15 25.469 -6.004 1 93.06 75 MET B O 1
ATOM 1966 N N . MET B 1 76 ? 0.074 23.656 -5.809 1 92.12 76 MET B N 1
ATOM 1967 C CA . MET B 1 76 ? 0.925 24.219 -4.77 1 92.12 76 MET B CA 1
ATOM 1968 C C . MET B 1 76 ? 1.697 25.422 -5.301 1 92.12 76 MET B C 1
ATOM 1970 O O . MET B 1 76 ? 1.729 26.484 -4.66 1 92.12 76 MET B O 1
ATOM 1974 N N . ILE B 1 77 ? 2.271 25.328 -6.418 1 92.38 77 ILE B N 1
ATOM 1975 C CA . ILE B 1 77 ? 3.064 26.391 -7.02 1 92.38 77 ILE B CA 1
ATOM 1976 C C . ILE B 1 77 ? 2.156 27.562 -7.406 1 92.38 77 ILE B C 1
ATOM 1978 O O . ILE B 1 77 ? 2.529 28.734 -7.246 1 92.38 77 ILE B O 1
ATOM 1982 N N . SER B 1 78 ? 1.028 27.266 -7.898 1 92.81 78 SER B N 1
ATOM 1983 C CA . SER B 1 78 ? 0.081 28.297 -8.305 1 92.81 78 SER B CA 1
ATOM 1984 C C . SER B 1 78 ? -0.41 29.094 -7.109 1 92.81 78 SER B C 1
ATOM 1986 O O . SER B 1 78 ? -0.576 30.312 -7.195 1 92.81 78 SER B O 1
ATOM 1988 N N . LYS B 1 79 ? -0.609 28.469 -6.039 1 89.19 79 LYS B N 1
ATOM 1989 C CA . LYS B 1 79 ? -1.193 29.109 -4.863 1 89.19 79 LYS B CA 1
ATOM 1990 C C . LYS B 1 79 ? -0.124 29.812 -4.031 1 89.19 79 LYS B C 1
ATOM 1992 O O . LYS B 1 79 ? -0.369 30.891 -3.469 1 89.19 79 LYS B O 1
ATOM 1997 N N . GLN B 1 80 ? 1.034 29.25 -3.957 1 89.31 80 GLN B N 1
ATOM 1998 C CA . GLN B 1 80 ? 1.99 29.734 -2.969 1 89.31 80 GLN B CA 1
ATOM 1999 C C . GLN B 1 80 ? 3.262 30.234 -3.639 1 89.31 80 GL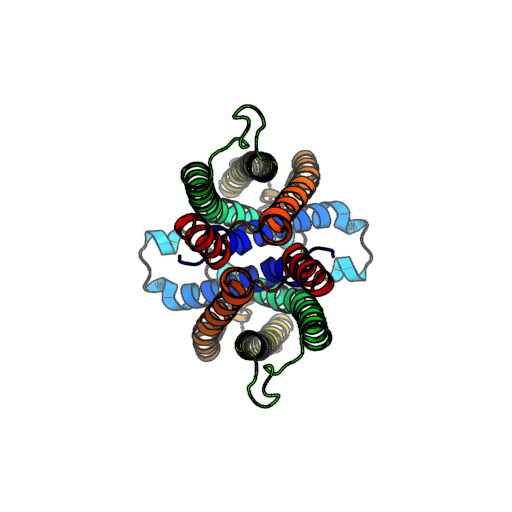N B C 1
ATOM 2001 O O . GLN B 1 80 ? 4.129 30.828 -2.98 1 89.31 80 GLN B O 1
ATOM 2006 N N . GLY B 1 81 ? 3.35 29.984 -4.91 1 90.94 81 GLY B N 1
ATOM 2007 C CA . GLY B 1 81 ? 4.562 30.375 -5.609 1 90.94 81 GLY B CA 1
ATOM 2008 C C . GLY B 1 81 ? 5.727 29.438 -5.359 1 90.94 81 GLY B C 1
ATOM 2009 O O . GLY B 1 81 ? 5.695 28.625 -4.426 1 90.94 81 GLY B O 1
ATOM 2010 N N . MET B 1 82 ? 6.75 29.578 -6.102 1 93.31 82 MET B N 1
ATOM 2011 C CA . MET B 1 82 ? 7.918 28.703 -6.043 1 93.31 82 MET B CA 1
ATOM 2012 C C . MET B 1 82 ? 9.023 29.328 -5.195 1 93.31 82 MET B C 1
ATOM 2014 O O . MET B 1 82 ? 9.859 28.625 -4.633 1 93.31 82 MET B O 1
ATOM 2018 N N . HIS B 1 83 ? 8.977 30.547 -5.195 1 93.62 83 HIS B N 1
ATOM 2019 C CA . HIS B 1 83 ? 10.078 31.281 -4.582 1 93.62 83 HIS B CA 1
ATOM 2020 C C . HIS B 1 83 ? 9.641 31.953 -3.287 1 93.62 83 HIS B C 1
ATOM 2022 O O . HIS B 1 83 ? 8.453 32.25 -3.102 1 93.62 83 HIS B O 1
ATOM 2028 N N . GLU B 1 84 ? 10.656 32.156 -2.441 1 92.81 84 GLU B N 1
ATOM 2029 C CA . GLU B 1 84 ? 10.43 32.969 -1.244 1 92.81 84 GLU B CA 1
ATOM 2030 C C . GLU B 1 84 ? 10.117 34.406 -1.603 1 92.81 84 GLU B C 1
ATOM 2032 O O . GLU B 1 84 ? 10.047 34.75 -2.781 1 92.81 84 GLU B O 1
ATOM 2037 N N . ALA B 1 85 ? 9.914 35.25 -0.554 1 89.81 85 ALA B N 1
ATOM 2038 C CA . ALA B 1 85 ? 9.539 36.656 -0.735 1 89.81 85 ALA B CA 1
ATOM 2039 C C . ALA B 1 85 ? 10.617 37.406 -1.506 1 89.81 85 ALA B C 1
ATOM 2041 O O . ALA B 1 85 ? 10.328 38.406 -2.168 1 89.81 85 ALA B O 1
ATOM 2042 N N . ASP B 1 86 ? 11.82 36.938 -1.507 1 92.44 86 ASP B N 1
ATOM 2043 C CA . ASP B 1 86 ? 12.938 37.594 -2.178 1 92.44 86 ASP B CA 1
ATOM 2044 C C . ASP B 1 86 ? 12.891 37.375 -3.686 1 92.44 86 ASP B C 1
ATOM 2046 O O . ASP B 1 86 ? 13.68 37.938 -4.438 1 92.44 86 ASP B O 1
ATOM 2050 N N . GLY B 1 87 ? 12.047 36.531 -4.102 1 91.5 87 GLY B N 1
ATOM 2051 C CA . GLY B 1 87 ? 11.844 36.25 -5.516 1 91.5 87 GLY B CA 1
ATOM 2052 C C . GLY B 1 87 ? 12.953 35.406 -6.129 1 91.5 87 GLY B C 1
ATOM 2053 O O . GLY B 1 87 ? 12.906 35.094 -7.316 1 91.5 87 GLY B O 1
ATOM 2054 N N . LYS B 1 88 ? 13.969 35.125 -5.422 1 93.25 88 LYS B N 1
ATOM 2055 C CA . LYS B 1 88 ? 15.148 34.438 -5.945 1 93.25 88 LYS B CA 1
ATOM 2056 C C . LYS B 1 88 ? 15.328 33.062 -5.297 1 93.25 88 LYS B C 1
ATOM 2058 O O . LYS B 1 88 ? 15.609 32.094 -5.984 1 93.25 88 LYS B O 1
ATOM 2063 N N . THR B 1 89 ? 15.039 32.969 -4.047 1 95.88 89 THR B N 1
ATOM 2064 C CA . THR B 1 89 ? 15.266 31.75 -3.293 1 95.88 89 THR B CA 1
ATOM 2065 C C . THR B 1 89 ? 14.078 30.812 -3.43 1 95.88 89 THR B C 1
ATOM 2067 O O . THR B 1 89 ? 12.938 31.188 -3.156 1 95.88 89 THR B O 1
ATOM 2070 N N . VAL B 1 90 ? 14.297 29.594 -3.857 1 95.94 90 VAL B N 1
ATOM 2071 C CA . VAL B 1 90 ? 13.25 28.578 -3.984 1 95.94 90 VAL B CA 1
ATOM 2072 C C . VAL B 1 90 ? 12.844 28.094 -2.602 1 95.94 90 VAL B C 1
ATOM 2074 O O . VAL B 1 90 ? 13.695 27.797 -1.762 1 95.94 90 VAL B O 1
ATOM 2077 N N . LYS B 1 91 ? 11.594 28 -2.424 1 95.69 91 LYS B N 1
ATOM 2078 C CA . LYS B 1 91 ? 11.086 27.5 -1.146 1 95.69 91 LYS B CA 1
ATOM 2079 C C . LYS B 1 91 ? 11.586 26.094 -0.855 1 95.69 91 LYS B C 1
ATOM 2081 O O . LYS B 1 91 ? 11.648 25.25 -1.756 1 95.69 91 LYS B O 1
ATOM 2086 N N . THR B 1 92 ? 11.922 25.812 0.328 1 95.5 92 THR B N 1
ATOM 2087 C CA . THR B 1 92 ? 12.43 24.516 0.754 1 95.5 92 THR B CA 1
ATOM 2088 C C . THR B 1 92 ? 11.43 23.406 0.441 1 95.5 92 THR B C 1
ATOM 2090 O O . THR B 1 92 ? 11.812 22.312 0.026 1 95.5 92 THR B O 1
ATOM 2093 N N . LYS B 1 93 ? 10.195 23.641 0.722 1 95.12 93 LYS B N 1
ATOM 2094 C CA . LYS B 1 93 ? 9.172 22.641 0.443 1 95.12 93 LYS B CA 1
ATOM 2095 C C . LYS B 1 93 ? 9.109 22.328 -1.047 1 95.12 93 LYS B C 1
ATOM 2097 O O . LYS B 1 93 ? 8.82 21.188 -1.43 1 95.12 93 LYS B O 1
ATOM 2102 N N . VAL B 1 94 ? 9.305 23.266 -1.902 1 96.25 94 VAL B N 1
ATOM 2103 C CA . VAL B 1 94 ? 9.32 23.031 -3.344 1 96.25 94 VAL B CA 1
ATOM 2104 C C . VAL B 1 94 ? 10.531 22.172 -3.721 1 96.25 94 VAL B C 1
ATOM 2106 O O . VAL B 1 94 ? 10.414 21.234 -4.508 1 96.25 94 VAL B O 1
ATOM 2109 N N . LYS B 1 95 ? 11.656 22.516 -3.152 1 97.56 95 LYS B N 1
ATOM 2110 C CA . LYS B 1 95 ? 12.844 21.703 -3.377 1 97.56 95 LYS B CA 1
ATOM 2111 C C . LYS B 1 95 ? 12.609 20.25 -2.959 1 97.56 95 LYS B C 1
ATOM 2113 O O . LYS B 1 95 ? 12.984 19.328 -3.676 1 97.56 95 LYS B O 1
ATOM 2118 N N . ALA B 1 96 ? 12.062 20.109 -1.821 1 97.81 96 ALA B N 1
ATOM 2119 C CA . ALA B 1 96 ? 11.742 18.781 -1.324 1 97.81 96 ALA B CA 1
ATOM 2120 C C . ALA B 1 96 ? 10.773 18.062 -2.26 1 97.81 96 ALA B C 1
ATOM 2122 O O . ALA B 1 96 ? 10.906 16.859 -2.498 1 97.81 96 ALA B O 1
ATOM 2123 N N . THR B 1 97 ? 9.805 18.797 -2.727 1 98 97 THR B N 1
ATOM 2124 C CA . THR B 1 97 ? 8.828 18.203 -3.637 1 98 97 THR B CA 1
ATOM 2125 C C . THR B 1 97 ? 9.5 17.734 -4.922 1 98 97 THR B C 1
ATOM 2127 O O . THR B 1 97 ? 9.211 16.641 -5.422 1 98 97 THR B O 1
ATOM 2130 N N . ILE B 1 98 ? 10.367 18.547 -5.426 1 97.75 98 ILE B N 1
ATOM 2131 C CA . ILE B 1 98 ? 11.094 18.203 -6.645 1 97.75 98 ILE B CA 1
ATOM 2132 C C . ILE B 1 98 ? 11.977 16.984 -6.391 1 97.75 98 ILE B C 1
ATOM 2134 O O . ILE B 1 98 ? 12.023 16.062 -7.207 1 97.75 98 ILE B O 1
ATOM 2138 N N . ALA B 1 99 ? 12.688 16.953 -5.316 1 98.44 99 ALA B N 1
ATOM 2139 C CA . ALA B 1 99 ? 13.516 15.797 -4.949 1 98.44 99 ALA B CA 1
ATOM 2140 C C . ALA B 1 99 ? 12.672 14.531 -4.844 1 98.44 99 ALA B C 1
ATOM 2142 O O . ALA B 1 99 ? 13.07 13.469 -5.324 1 98.44 99 ALA B O 1
ATOM 2143 N N . HIS B 1 100 ? 11.547 14.602 -4.156 1 98.69 100 HIS B N 1
ATOM 2144 C CA . HIS B 1 100 ? 10.594 13.5 -4.047 1 98.69 100 HIS B CA 1
ATOM 2145 C C . HIS B 1 100 ? 10.172 12.992 -5.422 1 98.69 100 HIS B C 1
ATOM 2147 O O . HIS B 1 100 ? 10.211 11.789 -5.684 1 98.69 100 HIS B O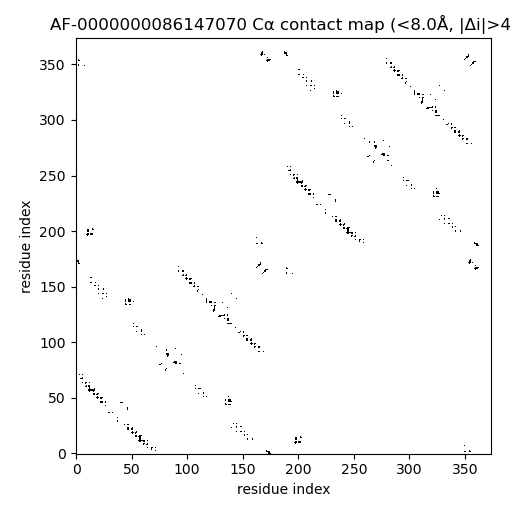 1
ATOM 2153 N N . ALA B 1 101 ? 9.797 13.93 -6.27 1 98.69 101 ALA B N 1
ATOM 2154 C CA . ALA B 1 101 ? 9.312 13.578 -7.602 1 98.69 101 ALA B CA 1
ATOM 2155 C C . ALA B 1 101 ? 10.414 12.914 -8.422 1 98.69 101 ALA B C 1
ATOM 2157 O O . ALA B 1 101 ? 10.18 11.898 -9.086 1 98.69 101 ALA B O 1
ATOM 2158 N N . VAL B 1 102 ? 11.57 13.461 -8.414 1 98.56 102 VAL B N 1
ATOM 2159 C CA . VAL B 1 102 ? 12.688 12.953 -9.195 1 98.56 102 VAL B CA 1
ATOM 2160 C C . VAL B 1 102 ? 13.055 11.547 -8.727 1 98.56 102 VAL B C 1
ATOM 2162 O O . VAL B 1 102 ? 13.25 10.641 -9.547 1 98.56 102 VAL B O 1
ATOM 2165 N N . ALA B 1 103 ? 13.172 11.336 -7.422 1 98.62 103 ALA B N 1
ATOM 2166 C CA . ALA B 1 103 ? 13.469 10.016 -6.867 1 98.62 103 ALA B CA 1
ATOM 2167 C C . ALA B 1 103 ? 12.461 8.977 -7.348 1 98.62 103 ALA B C 1
ATOM 2169 O O . ALA B 1 103 ? 12.844 7.898 -7.812 1 98.62 103 ALA B O 1
ATOM 2170 N N . ASN B 1 104 ? 11.25 9.336 -7.324 1 98.81 104 ASN B N 1
ATOM 2171 C CA . ASN B 1 104 ? 10.211 8.367 -7.672 1 98.81 104 ASN B CA 1
ATOM 2172 C C . ASN B 1 104 ? 10.109 8.172 -9.18 1 98.81 104 ASN B C 1
ATOM 2174 O O . ASN B 1 104 ? 9.805 7.074 -9.648 1 98.81 104 ASN B O 1
ATOM 2178 N N . ASP B 1 105 ? 10.383 9.188 -9.953 1 98.62 105 ASP B N 1
ATOM 2179 C CA . ASP B 1 105 ? 10.414 9.023 -11.406 1 98.62 105 ASP B CA 1
ATOM 2180 C C . ASP B 1 105 ? 11.516 8.055 -11.82 1 98.62 105 ASP B C 1
ATOM 2182 O O . ASP B 1 105 ? 11.336 7.27 -12.758 1 98.62 105 ASP B O 1
ATOM 2186 N N . ILE B 1 106 ? 12.625 8.117 -11.172 1 98.75 106 ILE B N 1
ATOM 2187 C CA . ILE B 1 106 ? 13.703 7.172 -11.438 1 98.75 106 ILE B CA 1
ATOM 2188 C C . ILE B 1 106 ? 13.258 5.758 -11.07 1 98.75 106 ILE B C 1
ATOM 2190 O O . ILE B 1 106 ? 13.484 4.812 -11.828 1 98.75 106 ILE B O 1
ATOM 2194 N N . VAL B 1 107 ? 12.625 5.605 -9.922 1 98.88 107 VAL B N 1
ATOM 2195 C CA . VAL B 1 107 ? 12.109 4.312 -9.477 1 98.88 107 VAL B CA 1
ATOM 2196 C C . VAL B 1 107 ? 11.164 3.744 -10.539 1 98.88 107 VAL B C 1
ATOM 2198 O O . VAL B 1 107 ? 11.281 2.576 -10.914 1 98.88 107 VAL B O 1
ATOM 2201 N N . ILE B 1 108 ? 10.305 4.57 -11.039 1 98.88 108 ILE B N 1
ATOM 2202 C CA . ILE B 1 108 ? 9.312 4.137 -12.016 1 98.88 108 ILE B CA 1
ATOM 2203 C C . ILE B 1 108 ? 10.008 3.764 -13.328 1 98.88 108 ILE B C 1
ATOM 2205 O O . ILE B 1 108 ? 9.68 2.746 -13.938 1 98.88 108 ILE B O 1
ATOM 2209 N N . ALA B 1 109 ? 10.93 4.547 -13.75 1 98.81 109 ALA B N 1
ATOM 2210 C CA . ALA B 1 109 ? 11.633 4.297 -15 1 98.81 109 ALA B CA 1
ATOM 2211 C C . ALA B 1 109 ? 12.406 2.98 -14.938 1 98.81 109 ALA B C 1
ATOM 2213 O O . ALA B 1 109 ? 12.312 2.154 -15.852 1 98.81 109 ALA B O 1
ATOM 2214 N N . VAL B 1 110 ? 13.172 2.801 -13.891 1 98.75 110 VAL B N 1
ATOM 2215 C CA . VAL B 1 110 ? 13.945 1.578 -13.727 1 98.75 110 VAL B CA 1
ATOM 2216 C C . VAL B 1 110 ? 13.008 0.376 -13.625 1 98.75 110 VAL B C 1
ATOM 2218 O O . VAL B 1 110 ? 13.242 -0.654 -14.258 1 98.75 110 VAL B O 1
ATOM 2221 N N . SER B 1 111 ? 11.977 0.497 -12.844 1 98.81 111 SER B N 1
ATOM 2222 C CA . SER B 1 111 ? 11.008 -0.58 -12.68 1 98.81 111 SER B CA 1
ATOM 2223 C C . SER B 1 111 ? 10.344 -0.932 -14.008 1 98.81 111 SER B C 1
ATOM 2225 O O . SER B 1 111 ? 10.078 -2.104 -14.289 1 98.81 111 SER B O 1
ATOM 2227 N N . THR B 1 112 ? 10.039 0.09 -14.781 1 98.75 112 THR B N 1
ATOM 2228 C CA . THR B 1 112 ? 9.43 -0.137 -16.078 1 98.75 112 THR B CA 1
ATOM 2229 C C . THR B 1 112 ? 10.367 -0.924 -16.984 1 98.75 112 THR B C 1
ATOM 2231 O O . THR B 1 112 ? 9.938 -1.844 -17.688 1 98.75 112 THR B O 1
ATOM 2234 N N . TYR B 1 113 ? 11.578 -0.56 -16.953 1 98.5 113 TYR B N 1
ATOM 2235 C CA . TYR B 1 113 ? 12.562 -1.272 -17.766 1 98.5 113 TYR B CA 1
ATOM 2236 C C . TYR B 1 113 ? 12.68 -2.727 -17.328 1 98.5 113 TYR B C 1
ATOM 2238 O O . TYR B 1 113 ? 12.703 -3.635 -18.156 1 98.5 113 TYR B O 1
ATOM 2246 N N . ILE B 1 114 ? 12.797 -2.982 -16.062 1 98.31 114 ILE B N 1
ATOM 2247 C CA . ILE B 1 114 ? 12.891 -4.332 -15.508 1 98.31 114 ILE B CA 1
ATOM 2248 C C . ILE B 1 114 ? 11.648 -5.133 -15.898 1 98.31 114 ILE B C 1
ATOM 2250 O O . ILE B 1 114 ? 11.758 -6.262 -16.391 1 98.31 114 ILE B O 1
ATOM 2254 N N . TRP B 1 115 ? 10.508 -4.551 -15.711 1 98 115 TRP B N 1
ATOM 2255 C CA . TRP B 1 115 ? 9.242 -5.207 -16.031 1 98 115 TRP B CA 1
ATOM 2256 C C . TRP B 1 115 ? 9.18 -5.562 -17.516 1 98 115 TRP B C 1
ATOM 2258 O O . TRP B 1 115 ? 8.789 -6.672 -17.891 1 98 115 TRP B O 1
ATOM 2268 N N . TYR B 1 116 ? 9.508 -4.578 -18.359 1 97.19 116 TYR B N 1
ATOM 2269 C CA . TYR B 1 116 ? 9.469 -4.789 -19.812 1 97.19 116 TYR B CA 1
ATOM 2270 C C . TYR B 1 116 ? 10.367 -5.945 -20.219 1 97.19 116 TYR B C 1
ATOM 2272 O O . TYR B 1 116 ? 9.977 -6.793 -21.016 1 97.19 116 TYR B O 1
ATOM 2280 N N . SER B 1 117 ? 11.547 -5.988 -19.719 1 96.38 117 SER B N 1
ATOM 2281 C CA . SER B 1 117 ? 12.508 -7.051 -20.016 1 96.38 117 SER B CA 1
ATOM 2282 C C . SER B 1 117 ? 11.992 -8.406 -19.547 1 96.38 117 SER B C 1
ATOM 2284 O O . SER B 1 117 ? 12.07 -9.391 -20.266 1 96.38 117 SER B O 1
ATOM 2286 N N . ARG B 1 118 ? 11.477 -8.43 -18.391 1 95.5 118 ARG B N 1
ATOM 2287 C CA . ARG B 1 118 ? 10.945 -9.664 -17.828 1 95.5 118 ARG B CA 1
ATOM 2288 C C . ARG B 1 118 ? 9.719 -10.133 -18.609 1 95.5 118 ARG B C 1
ATOM 2290 O O . ARG B 1 118 ? 9.539 -11.336 -18.844 1 95.5 118 ARG B O 1
ATOM 2297 N N . ARG B 1 119 ? 8.914 -9.195 -18.969 1 94.62 119 ARG B N 1
ATOM 2298 C CA . ARG B 1 119 ? 7.73 -9.523 -19.75 1 94.62 119 ARG B CA 1
ATOM 2299 C C . ARG B 1 119 ? 8.117 -10.18 -21.078 1 94.62 119 ARG B C 1
ATOM 2301 O O . ARG B 1 119 ? 7.5 -11.164 -21.484 1 94.62 119 ARG B O 1
ATOM 2308 N N . SER B 1 120 ? 9.102 -9.656 -21.688 1 94.06 120 SER B N 1
ATOM 2309 C CA . SER B 1 120 ? 9.602 -10.227 -22.938 1 94.06 120 SER B CA 1
ATOM 2310 C C . SER B 1 120 ? 10.117 -11.648 -22.719 1 94.06 120 SER B C 1
ATOM 2312 O O . SER B 1 120 ? 9.844 -12.547 -23.516 1 94.06 120 SER B O 1
ATOM 2314 N N . GLN B 1 121 ? 10.828 -11.836 -21.672 1 91.62 121 GLN B N 1
ATOM 2315 C CA . GLN B 1 121 ? 11.359 -13.156 -21.344 1 91.62 121 GLN B CA 1
ATOM 2316 C C . GLN B 1 121 ? 10.227 -14.148 -21.062 1 91.62 121 GLN B C 1
ATOM 2318 O O . GLN B 1 121 ? 10.258 -15.281 -21.562 1 91.62 121 GLN B O 1
ATOM 2323 N N . VAL B 1 122 ? 9.266 -13.734 -20.328 1 90.94 122 VAL B N 1
ATOM 2324 C CA . VAL B 1 122 ? 8.133 -14.578 -19.969 1 90.94 122 VAL B CA 1
ATOM 2325 C C . VAL B 1 122 ? 7.348 -14.938 -21.234 1 90.94 122 VAL B C 1
ATOM 2327 O O . VAL B 1 122 ? 7.066 -16.109 -21.484 1 90.94 122 VAL B O 1
ATOM 2330 N N . ASN B 1 123 ? 7.086 -13.961 -22.047 1 91 123 ASN B N 1
ATOM 2331 C CA . ASN B 1 123 ? 6.324 -14.18 -23.266 1 91 123 ASN B CA 1
ATOM 2332 C C . ASN B 1 123 ? 7.07 -15.094 -24.234 1 91 123 ASN B C 1
ATOM 2334 O O . ASN B 1 123 ? 6.477 -16 -24.828 1 91 123 ASN B O 1
ATOM 2338 N N . ASP B 1 124 ? 8.328 -14.891 -24.344 1 91.62 124 ASP B N 1
ATOM 2339 C CA . ASP B 1 124 ? 9.133 -15.68 -25.266 1 91.62 124 ASP B CA 1
ATOM 2340 C C . ASP B 1 124 ? 9.266 -17.125 -24.781 1 91.62 124 ASP B C 1
ATOM 2342 O O . ASP B 1 124 ? 9.227 -18.062 -25.594 1 91.62 124 ASP B O 1
ATOM 2346 N N . THR B 1 125 ? 9.414 -17.312 -23.562 1 89 125 THR B N 1
ATOM 2347 C CA . THR B 1 125 ? 9.523 -18.656 -23 1 89 125 THR B CA 1
ATOM 2348 C C . THR B 1 125 ? 8.203 -19.406 -23.125 1 89 125 THR B C 1
ATOM 2350 O O . THR B 1 125 ? 8.172 -20.562 -23.578 1 89 125 THR B O 1
ATOM 2353 N N . LEU B 1 126 ? 7.117 -18.75 -22.797 1 85.94 126 LEU B N 1
ATOM 2354 C CA . LEU B 1 126 ? 5.801 -19.391 -22.844 1 85.94 126 LEU B CA 1
ATOM 2355 C C . LEU B 1 126 ? 5.383 -19.672 -24.281 1 85.94 126 LEU B C 1
ATOM 2357 O O . LEU B 1 126 ? 4.664 -20.656 -24.531 1 85.94 126 LEU B O 1
ATOM 2361 N N . ALA B 1 127 ? 5.922 -18.891 -25.156 1 89.62 127 ALA B N 1
ATOM 2362 C CA . ALA B 1 127 ? 5.645 -19.094 -26.578 1 89.62 127 ALA B CA 1
ATOM 2363 C C . ALA B 1 127 ? 6.578 -20.141 -27.172 1 89.62 127 ALA B C 1
ATOM 2365 O O . ALA B 1 127 ? 6.43 -20.531 -28.328 1 89.62 127 ALA B O 1
ATOM 2366 N N . GLY B 1 128 ? 7.531 -20.609 -26.406 1 89.19 128 GLY B N 1
ATOM 2367 C CA . GLY B 1 128 ? 8.469 -21.625 -26.859 1 89.19 128 GLY B CA 1
ATOM 2368 C C . GLY B 1 128 ? 9.57 -21.062 -27.734 1 89.19 128 GLY B C 1
ATOM 2369 O O . GLY B 1 128 ? 10.273 -21.812 -28.406 1 89.19 128 GLY B O 1
ATOM 2370 N N . LYS B 1 129 ? 9.695 -19.812 -27.766 1 89.75 129 LYS B N 1
ATOM 2371 C CA . LYS B 1 129 ? 10.703 -19.188 -28.609 1 89.75 129 LYS B CA 1
ATOM 2372 C C . LYS B 1 129 ? 12.102 -19.359 -28.016 1 89.75 129 LYS B C 1
ATOM 2374 O O . LYS B 1 129 ? 13.094 -19.359 -28.75 1 89.75 129 LYS B O 1
ATOM 2379 N N . ILE B 1 130 ? 12.188 -19.438 -26.719 1 87.62 130 ILE B N 1
ATOM 2380 C CA . ILE B 1 130 ? 13.461 -19.656 -26.047 1 87.62 130 ILE B CA 1
ATOM 2381 C C . ILE B 1 130 ? 13.312 -20.797 -25.031 1 87.62 130 ILE B C 1
ATOM 2383 O O . ILE B 1 130 ? 12.219 -21 -24.484 1 87.62 130 ILE B O 1
ATOM 2387 N N . PRO B 1 131 ? 14.352 -21.516 -24.906 1 85.06 131 PRO B N 1
ATOM 2388 C CA . PRO B 1 131 ? 14.281 -22.625 -23.953 1 85.06 131 PRO B CA 1
ATOM 2389 C C . PRO B 1 131 ? 14.117 -22.141 -22.516 1 85.06 131 PRO B C 1
ATOM 2391 O O . PRO B 1 131 ? 14.555 -21.047 -22.172 1 85.06 131 PRO B O 1
ATOM 2394 N N . GLY B 1 132 ? 13.367 -22.875 -21.734 1 82.19 132 GLY B N 1
ATOM 2395 C CA . GLY B 1 132 ? 13.211 -22.594 -20.312 1 82.19 132 GLY B CA 1
ATOM 2396 C C . GLY B 1 132 ? 11.891 -23.078 -19.75 1 82.19 132 GLY B C 1
ATOM 2397 O O . GLY B 1 132 ? 10.969 -23.406 -20.5 1 82.19 132 GLY B O 1
ATOM 2398 N N . THR B 1 133 ? 11.961 -23.219 -18.484 1 81.94 133 THR B N 1
ATOM 2399 C CA . THR B 1 133 ? 10.727 -23.578 -17.781 1 81.94 133 THR B CA 1
ATOM 2400 C C . THR B 1 133 ? 9.945 -22.328 -17.391 1 81.94 133 THR B C 1
ATOM 2402 O O . THR B 1 133 ? 10.508 -21.234 -17.328 1 81.94 133 THR B O 1
ATOM 2405 N N . ALA B 1 134 ? 8.68 -22.5 -17.219 1 74.62 134 ALA B N 1
ATOM 2406 C CA . ALA B 1 134 ? 7.852 -21.391 -16.75 1 74.62 134 ALA B CA 1
ATOM 2407 C C . ALA B 1 134 ? 8.406 -20.797 -15.453 1 74.62 134 ALA B C 1
ATOM 2409 O O . ALA B 1 134 ? 8.398 -19.578 -15.266 1 74.62 134 ALA B O 1
ATOM 2410 N N . ALA B 1 135 ? 8.914 -21.641 -14.711 1 75.5 135 ALA B N 1
ATOM 2411 C CA . ALA B 1 135 ? 9.492 -21.219 -13.438 1 75.5 135 ALA B CA 1
ATOM 2412 C C . ALA B 1 135 ? 10.688 -20.297 -13.656 1 75.5 135 ALA B C 1
ATOM 2414 O O . ALA B 1 135 ? 10.797 -19.25 -13.023 1 75.5 135 ALA B O 1
ATOM 2415 N N . ALA B 1 136 ? 11.508 -20.641 -14.57 1 82 136 ALA B N 1
ATOM 2416 C CA . ALA B 1 136 ? 12.719 -19.891 -14.859 1 82 136 ALA B CA 1
ATOM 2417 C C . ALA B 1 136 ? 12.391 -18.594 -15.594 1 82 136 ALA B C 1
ATOM 2419 O O . ALA B 1 136 ? 13.125 -17.609 -15.484 1 82 136 ALA B O 1
ATOM 2420 N N . ALA B 1 137 ? 11.281 -18.641 -16.266 1 88.12 137 ALA B N 1
ATOM 2421 C CA . ALA B 1 137 ? 10.898 -17.5 -17.109 1 88.12 137 ALA B CA 1
ATOM 2422 C C . ALA B 1 137 ? 10.656 -16.25 -16.266 1 88.12 137 ALA B C 1
ATOM 2424 O O . ALA B 1 137 ? 10.938 -15.141 -16.703 1 88.12 137 ALA B O 1
ATOM 2425 N N . TYR B 1 138 ? 10.266 -16.422 -15.078 1 91.75 138 TYR B N 1
ATOM 2426 C CA . TYR B 1 138 ? 9.875 -15.289 -14.234 1 91.75 138 TYR B CA 1
ATOM 2427 C C . TYR B 1 138 ? 11.055 -14.789 -13.406 1 91.75 138 TYR B C 1
ATOM 2429 O O . TYR B 1 138 ? 10.977 -13.734 -12.781 1 91.75 138 TYR B O 1
ATOM 2437 N N . ALA B 1 139 ? 12.102 -15.477 -13.43 1 89.38 139 ALA B N 1
ATOM 2438 C CA . ALA B 1 139 ? 13.242 -15.148 -12.578 1 89.38 139 ALA B CA 1
ATOM 2439 C C . ALA B 1 139 ? 14.016 -13.953 -13.117 1 89.38 139 ALA B C 1
ATOM 2441 O O . ALA B 1 139 ? 14.391 -13.93 -14.289 1 89.38 139 ALA B O 1
ATOM 2442 N N . PRO B 1 140 ? 14.219 -12.977 -12.266 1 92.06 140 PRO B N 1
ATOM 2443 C CA . PRO B 1 140 ? 15.031 -11.836 -12.719 1 92.06 140 PRO B CA 1
ATOM 2444 C C . PRO B 1 140 ? 16.516 -12.164 -12.773 1 92.06 140 PRO B C 1
ATOM 2446 O O . PRO B 1 140 ? 17 -13.039 -12.039 1 92.06 140 PRO B O 1
ATOM 2449 N N . SER B 1 141 ? 17.25 -11.461 -13.656 1 93.69 141 SER B N 1
ATOM 2450 C CA . SER B 1 141 ? 18.703 -11.586 -13.695 1 93.69 141 SER B CA 1
ATOM 2451 C C . SER B 1 141 ? 19.344 -10.977 -12.453 1 93.69 141 SER B C 1
ATOM 2453 O O . SER B 1 141 ? 18.703 -10.203 -11.734 1 93.69 141 SER B O 1
ATOM 2455 N N . SER B 1 142 ? 20.578 -11.289 -12.227 1 94 142 SER B N 1
ATOM 2456 C CA . SER B 1 142 ? 21.312 -10.719 -11.102 1 94 142 SER B CA 1
ATOM 2457 C C . SER B 1 142 ? 21.438 -9.203 -11.242 1 94 142 SER B C 1
ATOM 2459 O O . SER B 1 142 ? 21.422 -8.484 -10.242 1 94 142 SER B O 1
ATOM 2461 N N . GLY B 1 143 ? 21.625 -8.734 -12.414 1 96.31 143 GLY B N 1
ATOM 2462 C CA . GLY B 1 143 ? 21.672 -7.301 -12.656 1 96.31 143 GLY B CA 1
ATOM 2463 C C . GLY B 1 143 ? 20.375 -6.594 -12.266 1 96.31 143 GLY B C 1
ATOM 2464 O O . GLY B 1 143 ? 20.422 -5.504 -11.695 1 96.31 143 GLY B O 1
ATOM 2465 N N . PHE B 1 144 ? 19.281 -7.227 -12.578 1 97.31 144 PHE B N 1
ATOM 2466 C CA . PHE B 1 144 ? 17.984 -6.656 -12.234 1 97.31 144 PHE B CA 1
ATOM 2467 C C . PHE B 1 144 ? 17.781 -6.637 -10.719 1 97.31 144 PHE B C 1
ATOM 2469 O O . PHE B 1 144 ? 17.25 -5.676 -10.172 1 97.31 144 PHE B O 1
ATOM 2476 N N . VAL B 1 145 ? 18.25 -7.66 -10.078 1 97.62 145 VAL B N 1
ATOM 2477 C CA . VAL B 1 145 ? 18.094 -7.715 -8.625 1 97.62 145 VAL B CA 1
ATOM 2478 C C . VAL B 1 145 ? 18.922 -6.605 -7.984 1 97.62 145 VAL B C 1
ATOM 2480 O O . VAL B 1 145 ? 18.484 -5.965 -7.027 1 97.62 145 VAL B O 1
ATOM 2483 N N . PHE B 1 146 ? 20.141 -6.395 -8.438 1 97.5 146 PHE B N 1
ATOM 2484 C CA . PHE B 1 146 ? 20.953 -5.293 -7.945 1 97.5 146 PHE B CA 1
ATOM 2485 C C . PHE B 1 146 ? 20.25 -3.959 -8.172 1 97.5 146 PHE B C 1
ATOM 2487 O O . PHE B 1 146 ? 20.219 -3.115 -7.27 1 97.5 146 PHE B O 1
ATOM 2494 N N . ALA B 1 147 ? 19.734 -3.756 -9.375 1 98.25 147 ALA B N 1
ATOM 2495 C CA . ALA B 1 147 ? 18.984 -2.541 -9.672 1 98.25 147 ALA B CA 1
ATOM 2496 C C . ALA B 1 147 ? 17.797 -2.383 -8.727 1 98.25 147 ALA B C 1
ATOM 2498 O O . ALA B 1 147 ? 17.5 -1.275 -8.273 1 98.25 147 ALA B O 1
ATOM 2499 N N . GLU B 1 148 ? 17.172 -3.508 -8.453 1 98.56 148 GLU B N 1
ATOM 2500 C CA . GLU B 1 148 ? 16.031 -3.486 -7.543 1 98.56 148 GLU B CA 1
ATOM 2501 C C . GLU B 1 148 ? 16.453 -3.09 -6.133 1 98.56 148 GLU B C 1
ATOM 2503 O O . GLU B 1 148 ? 15.719 -2.396 -5.426 1 98.56 148 GLU B O 1
ATOM 2508 N N . PHE B 1 149 ? 17.562 -3.531 -5.719 1 98 149 PHE B N 1
ATOM 2509 C CA . PHE B 1 149 ? 18.062 -3.164 -4.402 1 98 149 PHE B CA 1
ATOM 2510 C C . PHE B 1 149 ? 18.266 -1.656 -4.301 1 98 149 PHE B C 1
ATOM 2512 O O . PHE B 1 149 ? 17.828 -1.032 -3.332 1 98 149 PHE B O 1
ATOM 2519 N N . VAL B 1 150 ? 18.875 -1.092 -5.301 1 98.12 150 VAL B N 1
ATOM 2520 C CA . VAL B 1 150 ? 19.125 0.345 -5.34 1 98.12 150 VAL B CA 1
ATOM 2521 C C . VAL B 1 150 ? 17.797 1.1 -5.445 1 98.12 150 VAL B C 1
ATOM 2523 O O . VAL B 1 150 ? 17.594 2.102 -4.758 1 98.12 150 VAL B O 1
ATOM 2526 N N . THR B 1 151 ? 16.906 0.585 -6.258 1 98.56 151 THR B N 1
ATOM 2527 C CA . THR B 1 151 ? 15.617 1.223 -6.48 1 98.56 151 THR B CA 1
ATOM 2528 C C . THR B 1 151 ? 14.766 1.165 -5.219 1 98.56 151 THR B C 1
ATOM 2530 O O . THR B 1 151 ? 14 2.09 -4.941 1 98.56 151 THR B O 1
ATOM 2533 N N . LEU B 1 152 ? 14.914 0.098 -4.484 1 98.69 152 LEU B N 1
ATOM 2534 C CA . LEU B 1 152 ? 14.211 -0.008 -3.205 1 98.69 152 LEU B CA 1
ATOM 2535 C C . LEU B 1 152 ? 14.641 1.108 -2.26 1 98.69 152 LEU B C 1
ATOM 2537 O O . LEU B 1 152 ? 13.797 1.731 -1.607 1 98.69 152 LEU B O 1
ATOM 2541 N N . ALA B 1 153 ? 15.891 1.35 -2.189 1 98.19 153 ALA B N 1
ATOM 2542 C CA . ALA B 1 153 ? 16.406 2.441 -1.364 1 98.19 153 ALA B CA 1
ATOM 2543 C C . ALA B 1 153 ? 15.836 3.785 -1.819 1 98.19 153 ALA B C 1
ATOM 2545 O O . ALA B 1 153 ? 15.453 4.613 -0.994 1 98.19 153 ALA B O 1
ATOM 2546 N N . LEU B 1 154 ? 15.828 3.99 -3.074 1 98.62 154 LEU B N 1
ATOM 2547 C CA . LEU B 1 154 ? 15.297 5.23 -3.629 1 98.62 154 LEU B CA 1
ATOM 2548 C C . LEU B 1 154 ? 13.805 5.363 -3.338 1 98.62 154 LEU B C 1
ATOM 2550 O O . LEU B 1 154 ? 13.32 6.461 -3.057 1 98.62 154 LEU B O 1
ATOM 2554 N N . LEU B 1 155 ? 13.086 4.262 -3.455 1 98.75 155 LEU B N 1
ATOM 2555 C CA . LEU B 1 155 ? 11.656 4.254 -3.141 1 98.75 155 LEU B CA 1
ATOM 2556 C C . LEU B 1 155 ? 11.422 4.691 -1.7 1 98.75 155 LEU B C 1
ATOM 2558 O O . LEU B 1 155 ? 10.562 5.543 -1.44 1 98.75 155 LEU B O 1
ATOM 2562 N N . LEU B 1 156 ? 12.211 4.203 -0.805 1 98.38 156 LEU B N 1
ATOM 2563 C CA . LEU B 1 156 ? 12.078 4.531 0.611 1 98.38 156 LEU B CA 1
ATOM 2564 C C . LEU B 1 156 ? 12.484 5.977 0.876 1 98.38 156 LEU B C 1
ATOM 2566 O O . LEU B 1 156 ? 11.875 6.656 1.707 1 98.38 156 LEU B O 1
ATOM 2570 N N . MET B 1 157 ? 13.508 6.379 0.189 1 98.19 157 MET B N 1
ATOM 2571 C CA . MET B 1 157 ? 13.914 7.773 0.294 1 98.19 157 MET B CA 1
ATOM 2572 C C . MET B 1 157 ? 12.812 8.703 -0.188 1 98.19 157 MET B C 1
ATOM 2574 O O . MET B 1 157 ? 12.5 9.703 0.469 1 98.19 157 MET B O 1
ATOM 2578 N N . GLY B 1 158 ? 12.211 8.406 -1.347 1 98.5 158 GLY B N 1
ATOM 2579 C CA . GLY B 1 158 ? 11.102 9.195 -1.862 1 98.5 158 GLY B CA 1
ATOM 2580 C C . GLY B 1 158 ? 9.906 9.234 -0.923 1 98.5 158 GLY B C 1
ATOM 2581 O O . GLY B 1 158 ? 9.312 10.289 -0.712 1 98.5 158 GLY B O 1
ATOM 2582 N N . ALA B 1 159 ? 9.57 8.102 -0.361 1 98.31 159 ALA B N 1
ATOM 2583 C CA . ALA B 1 159 ? 8.469 8.023 0.594 1 98.31 159 ALA B CA 1
ATOM 2584 C C . ALA B 1 159 ? 8.758 8.859 1.838 1 98.31 159 ALA B C 1
ATOM 2586 O O . ALA B 1 159 ? 7.867 9.508 2.381 1 98.31 159 ALA B O 1
ATOM 2587 N N . ASN B 1 160 ? 10.008 8.812 2.273 1 97.62 160 ASN B N 1
ATOM 2588 C CA . ASN B 1 160 ? 10.422 9.594 3.436 1 97.62 160 ASN B CA 1
ATOM 2589 C C . ASN B 1 160 ? 10.297 11.094 3.176 1 97.62 160 ASN B C 1
ATOM 2591 O O . ASN B 1 160 ? 9.828 11.836 4.035 1 97.62 160 ASN B O 1
ATOM 2595 N N . ILE B 1 161 ? 10.773 11.492 2.057 1 98.06 161 ILE B N 1
ATOM 2596 C CA . ILE B 1 161 ? 10.633 12.898 1.688 1 98.06 161 ILE B CA 1
ATOM 2597 C C . ILE B 1 161 ? 9.156 13.273 1.609 1 98.06 161 ILE B C 1
ATOM 2599 O O . ILE B 1 161 ? 8.75 14.328 2.098 1 98.06 161 ILE B O 1
ATOM 2603 N N . GLY B 1 162 ? 8.352 12.406 1.039 1 97.12 162 GLY B N 1
ATOM 2604 C CA . GLY B 1 162 ? 6.914 12.641 0.979 1 97.12 162 GLY B CA 1
ATOM 2605 C C . GLY B 1 162 ? 6.281 12.828 2.346 1 97.12 162 GLY B C 1
ATOM 2606 O O . GLY B 1 162 ? 5.457 13.719 2.539 1 97.12 162 GLY B O 1
ATOM 2607 N N . GLY B 1 163 ? 6.625 11.922 3.229 1 95.81 163 GLY B N 1
ATOM 2608 C CA . GLY B 1 163 ? 6.172 12.094 4.602 1 95.81 163 GLY B CA 1
ATOM 2609 C C . GLY B 1 163 ? 6.566 13.43 5.191 1 95.81 163 GLY B C 1
ATOM 2610 O O . GLY B 1 163 ? 5.781 14.055 5.918 1 95.81 163 GLY B O 1
ATOM 2611 N N . SER B 1 164 ? 7.781 13.945 4.941 1 95.69 164 SER B N 1
ATOM 2612 C CA . SER B 1 164 ? 8.242 15.234 5.445 1 95.69 164 SER B CA 1
ATOM 2613 C C . SER B 1 164 ? 7.43 16.391 4.859 1 95.69 164 SER B C 1
ATOM 2615 O O . SER B 1 164 ? 7.191 17.391 5.531 1 95.69 164 SER B O 1
ATOM 2617 N N . LEU B 1 165 ? 7.078 16.219 3.635 1 95.25 165 LEU B N 1
ATOM 2618 C CA . LEU B 1 165 ? 6.246 17.25 3.02 1 95.25 165 LEU B CA 1
ATOM 2619 C C . LEU B 1 165 ? 4.941 17.438 3.793 1 95.25 165 LEU B C 1
ATOM 2621 O O . LEU B 1 165 ? 4.496 18.562 4.012 1 95.25 165 LEU B O 1
ATOM 2625 N N . THR B 1 166 ? 4.355 16.344 4.246 1 93.06 166 THR B N 1
ATOM 2626 C CA . THR B 1 166 ? 3.092 16.391 4.977 1 93.06 166 THR B CA 1
ATOM 2627 C C . THR B 1 166 ? 3.316 16.797 6.426 1 93.06 166 THR B C 1
ATOM 2629 O O . THR B 1 166 ? 2.729 17.766 6.902 1 93.06 166 THR B O 1
ATOM 2632 N N . TYR B 1 167 ? 4.273 16.219 7.031 1 92.75 167 TYR B N 1
ATOM 2633 C CA . TYR B 1 167 ? 4.285 16.297 8.484 1 92.75 167 TYR B CA 1
ATOM 2634 C C . TYR B 1 167 ? 5.238 17.375 8.977 1 92.75 167 TYR B C 1
ATOM 2636 O O . TYR B 1 167 ? 5.156 17.812 10.125 1 92.75 167 TYR B O 1
ATOM 2644 N N . HIS B 1 168 ? 6.156 17.797 8.133 1 91.69 168 HIS B N 1
ATOM 2645 C CA . HIS B 1 168 ? 7.062 18.875 8.516 1 91.69 168 HIS B CA 1
ATOM 2646 C C . HIS B 1 168 ? 6.691 20.172 7.824 1 91.69 168 HIS B C 1
ATOM 2648 O O . HIS B 1 168 ? 6.758 21.25 8.438 1 91.69 168 HIS B O 1
ATOM 2654 N N . TYR B 1 169 ? 6.223 20.078 6.617 1 90.5 169 TYR B N 1
ATOM 2655 C CA . TYR B 1 169 ? 5.996 21.297 5.855 1 90.5 169 TYR B CA 1
ATOM 2656 C C . TYR B 1 169 ? 4.504 21.594 5.715 1 90.5 169 TYR B C 1
ATOM 2658 O O . TYR B 1 169 ? 4.113 22.609 5.16 1 90.5 169 TYR B O 1
ATOM 2666 N N . GLY B 1 170 ? 3.688 20.625 6.09 1 88.75 170 GLY B N 1
ATOM 2667 C CA . GLY B 1 170 ? 2.25 20.844 6.129 1 88.75 170 GLY B CA 1
ATOM 2668 C C . GLY B 1 170 ? 1.607 20.828 4.754 1 88.75 170 GLY B C 1
ATOM 2669 O O . GLY B 1 170 ? 0.548 21.422 4.551 1 88.75 170 GLY B O 1
ATOM 2670 N N . VAL B 1 171 ? 2.309 20.297 3.852 1 89.62 171 VAL B N 1
ATOM 2671 C CA . VAL B 1 171 ? 1.731 20.203 2.514 1 89.62 171 VAL B CA 1
ATOM 2672 C C . VAL B 1 171 ? 0.442 19.391 2.561 1 89.62 171 VAL B C 1
ATOM 2674 O O . VAL B 1 171 ? 0.407 18.297 3.15 1 89.62 171 VAL B O 1
ATOM 2677 N N . GLY B 1 172 ? -0.657 19.891 1.985 1 86.69 172 GLY B N 1
ATOM 2678 C CA . GLY B 1 172 ? -1.929 19.188 1.928 1 86.69 172 GLY B CA 1
ATOM 2679 C C . GLY B 1 172 ? -2.908 19.641 2.994 1 86.69 172 GLY B C 1
ATOM 2680 O O . GLY B 1 172 ? -4.086 19.281 2.955 1 86.69 172 GLY B O 1
ATOM 2681 N N . PHE B 1 173 ? -2.404 20.422 3.938 1 79.94 173 PHE B N 1
ATOM 2682 C CA . PHE B 1 173 ? -3.264 20.828 5.043 1 79.94 173 PHE B CA 1
ATOM 2683 C C . PHE B 1 173 ? -4.227 21.938 4.605 1 79.94 173 PHE B C 1
ATOM 2685 O O . PHE B 1 173 ? -3.811 22.922 4 1 79.94 173 PHE B O 1
ATOM 2692 N N . SER B 1 174 ? -5.531 21.781 4.668 1 62.31 174 SER B N 1
ATOM 2693 C CA . SER B 1 174 ? -6.559 22.75 4.285 1 62.31 174 SER B CA 1
ATOM 2694 C C . SER B 1 174 ? -6.586 23.938 5.238 1 62.31 174 SER B C 1
ATOM 2696 O O . SER B 1 174 ? -6.77 25.078 4.809 1 62.31 174 SER B O 1
ATOM 2698 N N . SER B 1 175 ? -6.867 23.656 6.586 1 52.69 175 SER B N 1
ATOM 2699 C CA . SER B 1 175 ? -7.125 24.75 7.52 1 52.69 175 SER B CA 1
ATOM 2700 C C . SER B 1 175 ? -5.934 25.703 7.609 1 52.69 175 SER B C 1
ATOM 2702 O O . SER B 1 175 ? -6.074 26.844 8.055 1 52.69 175 SER B O 1
ATOM 2704 N N . LEU B 1 176 ? -4.797 25.234 7.441 1 47.22 176 LEU B N 1
ATOM 2705 C CA . LEU B 1 176 ? -3.67 26.141 7.551 1 47.22 176 LEU B CA 1
ATOM 2706 C C . LEU B 1 176 ? -3.693 27.172 6.422 1 47.22 176 LEU B C 1
ATOM 2708 O O . LEU B 1 176 ? -3.141 28.266 6.559 1 47.22 176 LEU B O 1
ATOM 2712 N N . SER B 1 177 ? -4.414 26.844 5.449 1 44.03 177 SER B N 1
ATOM 2713 C CA . SER B 1 177 ? -4.48 27.828 4.379 1 44.03 177 SER B CA 1
ATOM 2714 C C . SER B 1 177 ? -5.402 28.984 4.75 1 44.03 177 SER B C 1
ATOM 2716 O O . SER B 1 177 ? -5.195 30.125 4.301 1 44.03 177 SER B O 1
ATOM 2718 N N . ALA B 1 178 ? -6.445 28.75 5.621 1 40.91 178 ALA B N 1
ATOM 2719 C CA . ALA B 1 178 ? -7.402 29.828 5.906 1 40.91 178 ALA B CA 1
ATOM 2720 C C . ALA B 1 178 ? -6.828 30.828 6.902 1 40.91 178 ALA B C 1
ATOM 2722 O O . ALA B 1 178 ? -7.254 31.984 6.949 1 40.91 178 ALA B O 1
ATOM 2723 N N . GLY B 1 179 ? -6.008 30.422 7.801 1 39.56 179 GLY B N 1
ATOM 2724 C CA . GLY B 1 179 ? -5.633 31.359 8.844 1 39.56 179 GLY B CA 1
ATOM 2725 C C . GLY B 1 179 ? -4.941 32.594 8.312 1 39.56 179 GLY B C 1
ATOM 2726 O O . GLY B 1 179 ? -4.883 33.625 8.992 1 39.56 179 GLY B O 1
ATOM 2727 N N . LYS B 1 180 ? -4.223 32.531 7.27 1 43.62 180 LYS B N 1
ATOM 2728 C CA . LYS B 1 180 ? -3.52 33.719 6.859 1 43.62 180 LYS B CA 1
ATOM 2729 C C . LYS B 1 180 ? -4.48 34.75 6.234 1 43.62 180 LYS B C 1
ATOM 2731 O O . LYS B 1 180 ? -4.215 35.938 6.234 1 43.62 180 LYS B O 1
ATOM 2736 N N . LYS B 1 181 ? -5.664 34.312 5.789 1 43.41 181 LYS B N 1
ATOM 2737 C CA . LYS B 1 181 ? -6.453 35.375 5.156 1 43.41 181 LYS B CA 1
ATOM 2738 C C . LYS B 1 181 ? -6.98 36.375 6.188 1 43.41 181 LYS B C 1
ATOM 2740 O O . LYS B 1 181 ? -7.242 37.531 5.867 1 43.41 181 LYS B O 1
ATOM 2745 N N . GLU B 1 182 ? -7.266 35.906 7.328 1 40.12 182 GLU B N 1
ATOM 2746 C CA . GLU B 1 182 ? -7.895 36.844 8.242 1 40.12 182 GLU B CA 1
ATOM 2747 C C . GLU B 1 182 ? -6.875 37.844 8.797 1 40.12 182 GLU B C 1
ATOM 2749 O O . GLU B 1 182 ? -7.242 38.906 9.273 1 40.12 182 GLU B O 1
ATOM 2754 N N . GLY B 1 183 ? -5.605 37.312 8.914 1 42.62 183 GLY B N 1
ATOM 2755 C CA . GLY B 1 183 ? -4.691 38.281 9.5 1 42.62 183 GLY B CA 1
ATOM 2756 C C . GLY B 1 183 ? -4.41 39.469 8.594 1 42.62 183 GLY B C 1
ATOM 2757 O O . GLY B 1 183 ? -3.834 40.469 9.023 1 42.62 183 GLY B O 1
ATOM 2758 N N . LYS B 1 184 ? -4.555 39.25 7.266 1 46.5 184 LYS B N 1
ATOM 2759 C CA . LYS B 1 184 ? -4.23 40.375 6.406 1 46.5 184 LYS B CA 1
ATOM 2760 C C . LYS B 1 184 ? -5.371 41.406 6.383 1 46.5 184 LYS B C 1
ATOM 2762 O O . LYS B 1 184 ? -5.184 42.531 5.961 1 46.5 184 LYS B O 1
ATOM 2767 N N . LYS B 1 185 ? -6.637 40.938 6.637 1 44.94 185 LYS B N 1
ATOM 2768 C CA . LYS B 1 185 ? -7.637 42 6.406 1 44.94 185 LYS B CA 1
ATOM 2769 C C . LYS B 1 185 ? -7.637 43.031 7.539 1 44.94 185 LYS B C 1
ATOM 2771 O O . LYS B 1 185 ? -8.328 44.031 7.465 1 44.94 185 LYS B O 1
ATOM 2776 N N . SER B 1 186 ? -7.129 42.594 8.617 1 37.59 186 SER B N 1
ATOM 2777 C CA . SER B 1 186 ? -7.312 43.625 9.648 1 37.59 186 SER B CA 1
ATOM 2778 C C . SER B 1 186 ? -6.199 44.656 9.594 1 37.59 186 SER B C 1
ATOM 2780 O O . SER B 1 186 ? -6.188 45.625 10.391 1 37.59 186 SER B O 1
ATOM 2782 N N . GLN B 1 187 ? -5.168 44.375 8.734 1 31.56 187 GLN B N 1
ATOM 2783 C CA . GLN B 1 187 ? -4.383 45.594 8.625 1 31.56 187 GLN B CA 1
ATOM 2784 C C . GLN B 1 187 ? -4.852 46.438 7.453 1 31.56 187 GLN B C 1
ATOM 2786 O O . GLN B 1 187 ? -5.188 45.906 6.391 1 31.56 187 GLN B O 1
#